Protein AF-A0A847L9N5-F1 (afdb_monomer)

Foldseek 3Di:
DDDDDDDDDDDDDDDDDDDDDDDPDDPPDDPPDPVVVVVVVVVVVVVVLVVLLPDDQLVLLVCLLVVNVSSLVSVCVVCVLVLLVLLCLQAVAPVSSVVLSVVLSVVCSVCSVVPPDSVCVNLVSLLSSLVSSVVVVCVVDVVPPDDPLVPPLPPHDPPRDDPSDPDPVVVVLSSQARSVLSSLLCCCPVVVDDLVSVCSSNVDDSVVSVVSPVVSVVVSVVVVD

Sequence (225 aa):
MTFLRPLPAMALGLGALAGRGQSFWPPPGRLILPARLDRLLVCLSTTLHQTIRELDDPSLIRMAGRGHREYFSPLIERYGRLVRVAIWHFFHDQRVVEDLSQEAFAKAFTQLGSLRNPDRFKPWILQIAVRLCHDHYRQRDPALETEDIERFADTLPDETRSAFFEDSEVLQLWRGLPPQDAQLIWLRVVEDLGYAEIAQITGLQEPAIRQRISRGLRRLREDLT

Mean predicted aligned error: 14.46 Å

Secondary structure (DSSP, 8-state):
--------PPP--------S-------S------HHHHHHHHHHHHHHHHHHHHS-HHHHHHHHTTT-GGGTHHHHHHHHHHHHHHHHHHH--HHHHHHHHHHHHHHHHHHGGG-S-GGGHHHHHHHHHHHHHHHHHHHH-TT--SS-GGGSGGG--TT---TT-S-HHHHHHHHTS-HHHHHHHIIIIIS---HHHHHHHH---HHHHHHHHHHHHHHHHHHT-

pLDDT: mean 72.8, std 21.23, range [31.69, 97.75]

Nearest PDB structures (foldseek):
  5wuq-assembly1_A  TM=7.787E-01  e=8.591E-07  Bacillus subtilis subsp. subtilis str. 168
  5wur-assembly1_A  TM=8.058E-01  e=1.097E-06  Bacillus subtilis subsp. subtilis str. 168
  5wur-assembly2_B  TM=8.053E-01  e=2.773E-06  Bacillus subtilis subsp. subtilis str. 168
  5uxx-assembly1_A  TM=7.434E-01  e=7.606E-04  Bartonella quintana str. Toulouse
  6in7-assembly1_B  TM=4.783E-01  e=6.007E-05  Pseudomonas aeruginosa PAO1

Radius of gyration: 27.51 Å; Cα contacts (8 Å, |Δi|>4): 167; chains: 1; bounding box: 66×54×92 Å

Solvent-accessible surface area (backbone atoms only — not comparable to full-atom values): 13638 Å² total; per-residue (Å²): 135,86,84,88,82,87,88,80,91,78,87,81,88,80,79,92,76,92,73,82,90,78,84,93,65,83,73,102,62,81,88,77,66,57,74,69,54,52,53,49,52,52,47,52,51,51,51,49,53,52,55,58,60,69,52,56,65,51,56,28,46,57,44,25,33,74,68,41,63,81,38,41,54,50,51,48,70,71,44,45,62,59,47,33,53,63,40,35,45,69,64,57,38,64,66,61,25,53,54,50,40,52,52,31,51,53,52,44,60,75,48,37,61,72,58,84,55,49,90,46,45,68,64,49,56,47,24,48,38,49,45,49,50,52,56,54,49,46,71,76,43,77,80,76,74,75,96,68,69,78,68,62,67,82,72,64,73,89,79,56,83,65,90,85,56,91,51,64,67,65,56,54,60,48,63,83,37,48,37,69,37,42,41,50,38,42,45,42,71,73,66,63,46,52,60,70,55,50,20,68,32,71,72,47,56,54,71,59,49,54,51,41,33,55,51,45,57,47,52,53,51,61,78,74,107

Structure (mmCIF, N/CA/C/O backbone):
data_AF-A0A847L9N5-F1
#
_entry.id   AF-A0A847L9N5-F1
#
loop_
_atom_site.group_PDB
_atom_site.id
_atom_site.type_symbol
_atom_site.label_atom_id
_atom_site.label_alt_id
_atom_site.label_comp_id
_atom_site.label_asym_id
_atom_site.label_entity_id
_atom_site.label_seq_id
_atom_site.pdbx_PDB_ins_code
_atom_site.Cartn_x
_atom_site.Cartn_y
_atom_site.Cartn_z
_atom_site.occupancy
_atom_site.B_iso_or_equiv
_atom_site.auth_seq_id
_atom_site.auth_comp_id
_atom_site.auth_asym_id
_atom_site.auth_atom_id
_atom_site.pdbx_PDB_model_num
ATOM 1 N N . MET A 1 1 ? 40.462 3.256 -29.350 1.00 39.72 1 MET A N 1
ATOM 2 C CA . MET A 1 1 ? 40.112 1.963 -28.720 1.00 39.72 1 MET A CA 1
ATOM 3 C C . MET A 1 1 ? 38.993 1.351 -29.542 1.00 39.72 1 MET A C 1
ATOM 5 O O . MET A 1 1 ? 38.051 2.047 -29.888 1.00 39.72 1 MET A O 1
ATOM 9 N N . THR A 1 2 ? 39.229 0.135 -30.014 1.00 36.25 2 THR A N 1
ATOM 10 C CA . THR A 1 2 ? 38.838 -0.362 -31.339 1.00 36.25 2 THR A CA 1
ATOM 11 C C . THR A 1 2 ? 37.354 -0.712 -31.477 1.00 36.25 2 THR A C 1
ATOM 13 O O . THR A 1 2 ? 36.842 -1.581 -30.780 1.00 36.25 2 THR A O 1
ATOM 16 N N . PHE A 1 3 ? 36.703 -0.050 -32.437 1.00 35.00 3 PHE A N 1
ATOM 17 C CA . PHE A 1 3 ? 35.450 -0.448 -33.078 1.00 35.00 3 PHE A CA 1
ATOM 18 C C . PHE A 1 3 ? 35.633 -1.787 -33.806 1.00 35.00 3 PHE A C 1
ATOM 20 O O . PHE A 1 3 ? 36.560 -1.916 -34.604 1.00 35.00 3 PHE A O 1
ATOM 27 N N . LEU A 1 4 ? 34.728 -2.750 -33.599 1.00 33.47 4 LEU A N 1
ATOM 28 C CA . LEU A 1 4 ? 34.666 -3.960 -34.421 1.00 33.47 4 LEU A CA 1
ATOM 29 C C . LEU A 1 4 ? 33.294 -4.103 -35.089 1.00 33.47 4 LEU A C 1
ATOM 31 O O . LEU A 1 4 ? 32.317 -4.555 -34.498 1.00 33.47 4 LEU A O 1
ATOM 35 N N . ARG A 1 5 ? 33.255 -3.719 -36.361 1.00 35.22 5 ARG A N 1
ATOM 36 C CA . ARG A 1 5 ? 32.411 -4.279 -37.424 1.00 35.22 5 ARG A CA 1
ATOM 37 C C . ARG A 1 5 ? 32.991 -3.800 -38.760 1.00 35.22 5 ARG A C 1
ATOM 39 O O . ARG A 1 5 ? 33.611 -2.737 -38.766 1.00 35.22 5 ARG A O 1
ATOM 46 N N . PRO A 1 6 ? 32.671 -4.430 -39.900 1.00 53.22 6 PRO A N 1
ATOM 47 C CA . PRO A 1 6 ? 32.255 -5.812 -40.195 1.00 53.22 6 PRO A CA 1
ATOM 48 C C . PRO A 1 6 ? 33.260 -6.452 -41.190 1.00 53.22 6 PRO A C 1
ATOM 50 O O . PRO A 1 6 ? 34.258 -5.809 -41.481 1.00 53.22 6 PRO A O 1
ATOM 53 N N . LEU A 1 7 ? 33.027 -7.670 -41.716 1.00 33.41 7 LEU A N 1
ATOM 54 C CA . LEU A 1 7 ? 33.403 -8.129 -43.084 1.00 33.41 7 LEU A CA 1
ATOM 55 C C . LEU A 1 7 ? 32.982 -9.614 -43.306 1.00 33.41 7 LEU A C 1
ATOM 57 O O . LEU A 1 7 ? 32.616 -10.268 -42.332 1.00 33.41 7 LEU A O 1
ATOM 61 N N . PRO A 1 8 ? 32.868 -10.123 -44.554 1.00 43.00 8 PRO A N 1
ATOM 62 C CA . PRO A 1 8 ? 31.579 -10.367 -45.201 1.00 43.00 8 PRO A CA 1
ATOM 63 C C . PRO A 1 8 ? 31.351 -11.830 -45.631 1.00 43.00 8 PRO A C 1
ATOM 65 O O . PRO A 1 8 ? 32.209 -12.699 -45.504 1.00 43.00 8 PRO A O 1
ATOM 68 N N . ALA A 1 9 ? 30.165 -12.065 -46.197 1.00 43.59 9 ALA A N 1
ATOM 69 C CA . ALA A 1 9 ? 29.787 -13.269 -46.922 1.00 43.59 9 ALA A CA 1
ATOM 70 C C . ALA A 1 9 ? 30.796 -13.615 -48.034 1.00 43.59 9 ALA A C 1
ATOM 72 O O . ALA A 1 9 ? 30.943 -12.863 -48.998 1.00 43.59 9 ALA A O 1
ATOM 73 N N . MET A 1 10 ? 31.446 -14.777 -47.925 1.00 36.41 10 MET A N 1
ATOM 74 C CA . MET A 1 10 ? 32.087 -15.438 -49.059 1.00 36.41 10 MET A CA 1
ATOM 75 C C . MET A 1 10 ? 31.174 -16.536 -49.585 1.00 36.41 10 MET A C 1
ATOM 77 O O . MET A 1 10 ? 30.878 -17.522 -48.913 1.00 36.41 10 MET A O 1
ATOM 81 N N . ALA A 1 11 ? 30.756 -16.322 -50.825 1.00 38.12 11 ALA A N 1
ATOM 82 C CA . ALA A 1 11 ? 30.231 -17.332 -51.709 1.00 38.12 11 ALA A CA 1
ATOM 83 C C . ALA A 1 11 ? 31.325 -18.362 -52.028 1.00 38.12 11 ALA A C 1
ATOM 85 O O . ALA A 1 11 ? 32.420 -18.004 -52.458 1.00 38.12 11 ALA A O 1
ATOM 86 N N . LEU A 1 12 ? 30.995 -19.642 -51.884 1.00 39.16 12 LEU A N 1
ATOM 87 C CA . LEU A 1 12 ? 31.625 -20.718 -52.637 1.00 39.16 12 LEU A CA 1
ATOM 88 C C . LEU A 1 12 ? 30.524 -21.367 -53.466 1.00 39.16 12 LEU A C 1
ATOM 90 O O . LEU A 1 12 ? 29.641 -22.043 -52.944 1.00 39.16 12 LEU A O 1
ATOM 94 N N . GLY A 1 13 ? 30.560 -21.083 -54.765 1.00 35.03 13 GLY A N 1
ATOM 95 C CA . GLY A 1 13 ? 29.772 -21.783 -55.761 1.00 35.03 13 GLY A CA 1
ATOM 96 C C . GLY A 1 13 ? 30.428 -23.114 -56.112 1.00 35.03 13 GLY A C 1
ATOM 97 O O . GLY A 1 13 ? 31.578 -23.147 -56.531 1.00 35.03 13 GLY A O 1
ATOM 98 N N . LEU A 1 14 ? 29.659 -24.187 -55.989 1.00 38.34 14 LEU A N 1
ATOM 99 C CA . LEU A 1 14 ? 29.745 -25.420 -56.772 1.00 38.34 14 LEU A CA 1
ATOM 100 C C . LEU A 1 14 ? 28.270 -25.760 -57.015 1.00 38.34 14 LEU A C 1
ATOM 102 O O . LEU A 1 14 ? 27.533 -26.031 -56.078 1.00 38.34 14 LEU A O 1
ATOM 106 N N . GLY A 1 15 ? 27.713 -25.511 -58.191 1.00 31.69 15 GLY A N 1
ATOM 107 C CA . GLY A 1 15 ? 28.059 -26.220 -59.412 1.00 31.69 15 GLY A CA 1
ATOM 108 C C . GLY A 1 15 ? 26.843 -27.076 -59.752 1.00 31.69 15 GLY A C 1
ATOM 109 O O . GLY A 1 15 ? 26.520 -28.023 -59.043 1.00 31.69 15 GLY A O 1
ATOM 110 N N . ALA A 1 16 ? 26.119 -26.661 -60.785 1.00 37.34 16 ALA A N 1
ATOM 111 C CA . ALA A 1 16 ? 24.909 -27.300 -61.262 1.00 37.34 16 ALA A CA 1
ATOM 112 C C . ALA A 1 16 ? 25.135 -28.786 -61.582 1.00 37.34 16 ALA A C 1
ATOM 114 O O . ALA A 1 16 ? 25.957 -29.118 -62.431 1.00 37.34 16 ALA A O 1
ATOM 115 N N . LEU A 1 17 ? 24.335 -29.659 -60.969 1.00 36.06 17 LEU A N 1
ATOM 116 C CA . LEU A 1 17 ? 24.031 -30.992 -61.482 1.00 36.06 17 LEU A CA 1
ATOM 117 C C . LEU A 1 17 ? 22.527 -31.220 -61.333 1.00 36.06 17 LEU A C 1
ATOM 119 O O . LEU A 1 17 ? 22.018 -31.610 -60.285 1.00 36.06 17 LEU A O 1
ATOM 123 N N . ALA A 1 18 ? 21.810 -30.934 -62.418 1.00 40.97 18 ALA A N 1
ATOM 124 C CA . ALA A 1 18 ? 20.462 -31.423 -62.626 1.00 40.97 18 ALA A CA 1
ATOM 125 C C . ALA A 1 18 ? 20.515 -32.954 -62.745 1.00 40.97 18 ALA A C 1
ATOM 127 O O . ALA A 1 18 ? 21.139 -33.497 -63.654 1.00 40.97 18 ALA A O 1
ATOM 128 N N . GLY A 1 19 ? 19.852 -33.648 -61.824 1.00 36.28 19 GLY A N 1
ATOM 129 C CA . GLY A 1 19 ? 19.768 -35.102 -61.822 1.00 36.28 19 GLY A CA 1
ATOM 130 C C . GLY A 1 19 ? 18.708 -35.580 -60.843 1.00 36.28 19 GLY A C 1
ATOM 131 O O . GLY A 1 19 ? 18.995 -35.757 -59.672 1.00 36.28 19 GLY A O 1
ATOM 132 N N . ARG A 1 20 ? 17.480 -35.735 -61.352 1.00 41.78 20 ARG A N 1
ATOM 133 C CA . ARG A 1 20 ? 16.378 -36.576 -60.848 1.00 41.78 20 ARG A CA 1
ATOM 134 C C . ARG A 1 20 ? 16.318 -36.840 -59.332 1.00 41.78 20 ARG A C 1
ATOM 136 O O . ARG A 1 20 ? 17.009 -37.705 -58.819 1.00 41.78 20 ARG A O 1
ATOM 143 N N . GLY A 1 21 ? 15.319 -36.221 -58.698 1.00 47.62 21 GLY A N 1
ATOM 144 C CA . GLY A 1 21 ? 14.569 -36.803 -57.583 1.00 47.62 21 GLY A CA 1
ATOM 145 C C . GLY A 1 21 ? 15.357 -37.053 -56.302 1.00 47.62 21 GLY A C 1
ATOM 146 O O . GLY A 1 21 ? 15.860 -38.152 -56.099 1.00 47.62 21 GLY A O 1
ATOM 147 N N . GLN A 1 22 ? 15.357 -36.066 -55.404 1.00 39.06 22 GLN A N 1
ATOM 148 C CA . GLN A 1 22 ? 15.116 -36.262 -53.971 1.00 39.06 22 GLN A CA 1
ATOM 149 C C . GLN A 1 22 ? 15.081 -34.909 -53.252 1.00 39.06 22 GLN A C 1
ATOM 151 O O . GLN A 1 22 ? 15.964 -34.067 -53.384 1.00 39.06 22 GLN A O 1
ATOM 156 N N . SER A 1 23 ? 13.997 -34.709 -52.520 1.00 38.53 23 SER A N 1
ATOM 157 C CA . SER A 1 23 ? 13.654 -33.539 -51.727 1.00 38.53 23 SER A CA 1
ATOM 158 C C . SER A 1 23 ? 14.653 -33.356 -50.578 1.00 38.53 23 SER A C 1
ATOM 160 O O . SER A 1 23 ? 14.629 -34.122 -49.620 1.00 38.53 23 SER A O 1
ATOM 162 N N . PHE A 1 24 ? 15.516 -32.338 -50.629 1.00 43.31 24 PHE A N 1
ATOM 163 C CA . PHE A 1 24 ? 16.379 -31.959 -49.498 1.00 43.31 24 PHE A CA 1
ATOM 164 C C . PHE A 1 24 ? 15.681 -30.931 -48.589 1.00 43.31 24 PHE A C 1
ATOM 166 O O . PHE A 1 24 ? 16.202 -29.855 -48.313 1.00 43.31 24 PHE A O 1
ATOM 173 N N . TRP A 1 25 ? 14.459 -31.232 -48.150 1.00 42.22 25 TRP A N 1
ATOM 174 C CA . TRP A 1 25 ? 13.805 -30.484 -47.075 1.00 42.22 25 TRP A CA 1
ATOM 175 C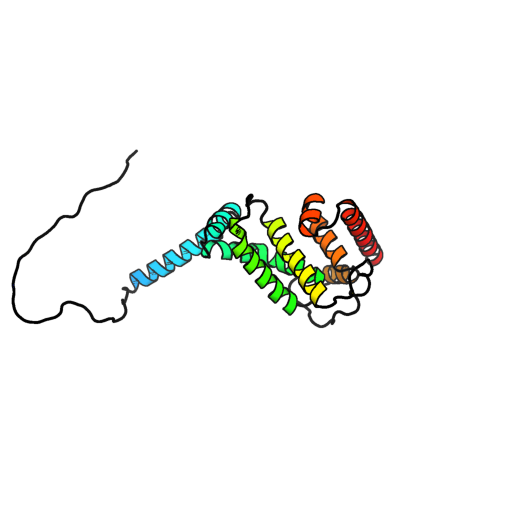 C . TRP A 1 25 ? 13.485 -31.468 -45.950 1.00 42.22 25 TRP A C 1
ATOM 177 O O . TRP A 1 25 ? 12.767 -32.439 -46.207 1.00 42.22 25 TRP A O 1
ATOM 187 N N . PRO A 1 26 ? 14.023 -31.294 -44.730 1.00 46.81 26 PRO A N 1
ATOM 188 C CA . PRO A 1 26 ? 13.698 -32.198 -43.641 1.00 46.81 26 PRO A CA 1
ATOM 189 C C . PRO A 1 26 ? 12.216 -32.013 -43.257 1.00 46.81 26 PRO A C 1
ATOM 191 O O . PRO A 1 26 ? 11.712 -30.886 -43.272 1.00 46.81 26 PRO A O 1
ATOM 194 N N . PRO A 1 27 ? 11.483 -33.092 -42.929 1.00 44.12 27 PRO A N 1
ATOM 195 C CA . PRO A 1 27 ? 10.103 -32.993 -42.457 1.00 44.12 27 PRO A CA 1
ATOM 196 C C . PRO A 1 27 ? 10.027 -32.229 -41.118 1.00 44.12 27 PRO A C 1
ATOM 198 O O . PRO A 1 27 ? 11.046 -32.097 -40.435 1.00 44.12 27 PRO A O 1
ATOM 201 N N . PRO A 1 28 ? 8.840 -31.735 -40.707 1.00 42.88 28 PRO A N 1
ATOM 202 C CA . PRO A 1 28 ? 8.648 -31.011 -39.449 1.00 42.88 28 PRO A CA 1
ATOM 203 C C . PRO A 1 28 ? 8.782 -31.976 -38.261 1.00 42.88 28 PRO A C 1
ATOM 205 O O . PRO A 1 28 ? 7.807 -32.470 -37.704 1.00 42.88 28 PRO A O 1
ATOM 208 N N . GLY A 1 29 ? 10.021 -32.288 -37.900 1.00 42.66 29 GLY A N 1
ATOM 209 C CA . GLY A 1 29 ? 10.400 -33.112 -36.764 1.00 42.66 29 GLY A CA 1
ATOM 210 C C . GLY A 1 29 ? 11.348 -32.315 -35.884 1.00 42.66 29 GLY A C 1
ATOM 211 O O . GLY A 1 29 ? 12.368 -31.839 -36.369 1.00 42.66 29 GLY A O 1
ATOM 212 N N . ARG A 1 30 ? 10.951 -32.141 -34.615 1.00 46.75 30 ARG A N 1
ATOM 213 C CA . ARG A 1 30 ? 11.699 -31.575 -33.477 1.00 46.75 30 ARG A CA 1
ATOM 214 C C . ARG A 1 30 ? 13.158 -31.227 -33.789 1.00 46.75 30 ARG A C 1
ATOM 216 O O . ARG A 1 30 ? 13.976 -32.120 -33.986 1.00 46.75 30 ARG A O 1
ATOM 223 N N . LEU A 1 31 ? 13.491 -29.940 -33.705 1.00 42.41 31 LEU A N 1
ATOM 224 C CA . LEU A 1 31 ? 14.868 -29.496 -33.496 1.00 42.41 31 LEU A CA 1
ATOM 225 C C . LEU A 1 31 ? 15.388 -30.163 -32.211 1.00 42.41 31 LEU A C 1
ATOM 227 O O . LEU A 1 31 ? 15.118 -29.689 -31.111 1.00 42.41 31 LEU A O 1
ATOM 231 N N . ILE A 1 32 ? 16.078 -31.298 -32.338 1.00 51.91 32 ILE A N 1
ATOM 232 C CA . ILE A 1 32 ? 16.838 -31.899 -31.242 1.00 51.91 32 ILE A CA 1
ATOM 233 C C . ILE A 1 32 ? 18.106 -31.060 -31.135 1.00 51.91 32 ILE A C 1
ATOM 235 O O . ILE A 1 32 ? 19.073 -31.264 -31.870 1.00 51.91 32 ILE A O 1
ATOM 239 N N . LEU A 1 33 ? 18.068 -30.052 -30.268 1.00 47.00 33 LEU A N 1
ATOM 240 C CA . LEU A 1 33 ? 19.262 -29.307 -29.902 1.00 47.00 33 LEU A CA 1
ATOM 241 C C . LEU A 1 33 ? 20.246 -30.298 -29.253 1.00 47.00 33 LEU A C 1
ATOM 243 O O . LEU A 1 33 ? 19.838 -31.140 -28.451 1.00 47.00 33 LEU A O 1
ATOM 247 N N . PRO A 1 34 ? 21.544 -30.271 -29.598 1.00 56.28 34 PRO A N 1
ATOM 248 C CA . PRO A 1 34 ? 22.511 -31.126 -28.924 1.00 56.28 34 PRO A CA 1
ATOM 249 C C . PRO A 1 34 ? 22.506 -30.770 -27.431 1.00 56.28 34 PRO A C 1
ATOM 251 O O . PRO A 1 34 ? 22.502 -29.591 -27.092 1.00 56.28 34 PRO A O 1
ATOM 254 N N . ALA A 1 35 ? 22.557 -31.757 -26.530 1.00 55.22 35 ALA A N 1
ATOM 255 C CA . ALA A 1 35 ? 22.405 -31.571 -25.074 1.00 55.22 35 ALA A CA 1
ATOM 256 C C . ALA A 1 35 ? 23.307 -30.476 -24.448 1.00 55.22 35 ALA A C 1
ATOM 258 O O . ALA A 1 35 ? 23.036 -29.958 -23.363 1.00 55.22 35 ALA A O 1
ATOM 259 N N . ARG A 1 36 ? 24.397 -30.108 -25.133 1.00 50.19 36 ARG A N 1
ATOM 260 C CA . ARG A 1 36 ? 25.296 -29.002 -24.777 1.00 50.19 36 ARG A CA 1
ATOM 261 C C . ARG A 1 36 ? 24.665 -27.619 -25.002 1.00 50.19 36 ARG A C 1
ATOM 263 O O . ARG A 1 36 ? 24.907 -26.729 -24.198 1.00 50.19 36 ARG A O 1
ATOM 270 N N . LEU A 1 37 ? 23.855 -27.447 -26.048 1.00 52.25 37 LEU A N 1
ATOM 271 C CA . LEU A 1 37 ? 23.076 -26.234 -26.318 1.00 52.25 37 LEU A CA 1
ATOM 272 C C . LEU A 1 37 ? 21.876 -26.113 -25.369 1.00 52.25 37 LEU A C 1
ATOM 274 O O . LEU A 1 37 ? 21.639 -25.015 -24.887 1.00 52.25 37 LEU A O 1
ATOM 278 N N . ASP A 1 38 ? 21.213 -27.212 -24.994 1.00 58.41 38 ASP A N 1
ATOM 279 C CA . ASP A 1 38 ? 20.137 -27.181 -23.984 1.00 58.41 38 ASP A CA 1
ATOM 280 C C . ASP A 1 38 ? 20.644 -26.707 -22.618 1.00 58.41 38 ASP A C 1
ATOM 282 O O . ASP A 1 38 ? 20.055 -25.825 -21.998 1.00 58.41 38 ASP A O 1
ATOM 286 N N . ARG A 1 39 ? 21.793 -27.224 -22.163 1.00 59.62 39 ARG A N 1
ATOM 287 C CA . ARG A 1 39 ? 22.412 -26.762 -20.910 1.00 59.62 39 ARG A CA 1
ATOM 288 C C . ARG A 1 39 ? 22.859 -25.305 -20.980 1.00 59.62 39 ARG A C 1
ATOM 290 O O . ARG A 1 39 ? 22.730 -24.598 -19.988 1.00 59.62 39 ARG A O 1
ATOM 297 N N . LEU A 1 40 ? 23.369 -24.849 -22.126 1.00 59.59 40 LEU A N 1
ATOM 298 C CA . LEU A 1 40 ? 23.752 -23.449 -22.318 1.00 59.59 40 LEU A CA 1
ATOM 299 C C . LEU A 1 40 ? 22.531 -22.527 -22.378 1.00 59.59 40 LEU A C 1
ATOM 301 O O . LEU A 1 40 ? 22.581 -21.458 -21.790 1.00 59.59 40 LEU A O 1
ATOM 305 N N . LEU A 1 41 ? 21.430 -22.939 -23.009 1.00 59.84 41 LEU A N 1
ATOM 306 C CA . LEU A 1 41 ? 20.177 -22.179 -23.053 1.00 59.84 41 LEU A CA 1
ATOM 307 C C . LEU A 1 41 ? 19.513 -22.089 -21.677 1.00 59.84 41 LEU A C 1
ATOM 309 O O . LEU A 1 41 ? 19.083 -21.009 -21.286 1.00 59.84 41 LEU A O 1
ATOM 313 N N . VAL A 1 42 ? 19.487 -23.187 -20.915 1.00 61.94 42 VAL A N 1
ATOM 314 C CA . VAL A 1 42 ? 19.007 -23.178 -19.525 1.00 61.94 42 VAL A CA 1
ATOM 315 C C . VAL A 1 42 ? 19.908 -22.302 -18.659 1.00 61.94 42 VAL A C 1
ATOM 317 O O . VAL A 1 42 ? 19.402 -21.468 -17.920 1.00 61.94 42 VAL A O 1
ATOM 320 N N . CYS A 1 43 ? 21.232 -22.425 -18.781 1.00 57.31 43 CYS A N 1
ATOM 321 C CA . CYS A 1 43 ? 22.175 -21.597 -18.031 1.00 57.31 43 CYS A CA 1
ATOM 322 C C . CYS A 1 43 ? 22.011 -20.108 -18.375 1.00 57.31 43 CYS A C 1
ATOM 324 O O . CYS A 1 43 ? 21.830 -19.303 -17.474 1.00 57.31 43 CYS A O 1
ATOM 326 N N . LEU A 1 44 ? 21.960 -19.746 -19.662 1.00 60.94 44 LEU A N 1
ATOM 327 C CA . LEU A 1 44 ? 21.745 -18.369 -20.119 1.00 60.94 44 LEU A CA 1
ATOM 328 C C . LEU A 1 44 ? 20.385 -17.821 -19.670 1.00 60.94 44 LEU A C 1
ATOM 330 O O . LEU A 1 44 ? 20.318 -16.682 -19.223 1.00 60.94 44 LEU A O 1
ATOM 334 N N . SER A 1 45 ? 19.318 -18.623 -19.727 1.00 69.69 45 SER A N 1
ATOM 335 C CA . SER A 1 45 ? 17.996 -18.248 -19.213 1.00 69.69 45 SER A CA 1
ATOM 336 C C . SER A 1 45 ? 18.025 -18.005 -17.703 1.00 69.69 45 SER A C 1
ATOM 338 O O . SER A 1 45 ? 17.512 -16.991 -17.238 1.00 69.69 45 SER A O 1
ATOM 340 N N . THR A 1 46 ? 18.646 -18.899 -16.932 1.00 68.19 46 THR A N 1
ATOM 341 C CA . THR A 1 46 ? 18.753 -18.776 -15.472 1.00 68.19 46 THR A CA 1
ATOM 342 C C . THR A 1 46 ? 19.625 -17.588 -15.076 1.00 68.19 46 THR A C 1
ATOM 344 O O . THR A 1 46 ? 19.240 -16.816 -14.202 1.00 68.19 46 THR A O 1
ATOM 347 N N . THR A 1 47 ? 20.758 -17.384 -15.751 1.00 70.44 47 THR A N 1
ATOM 348 C CA . THR A 1 47 ? 21.630 -16.225 -15.536 1.00 70.44 47 THR A CA 1
ATOM 349 C C . THR A 1 47 ? 20.907 -14.926 -15.876 1.00 70.44 47 THR A C 1
ATOM 351 O O . THR A 1 47 ? 20.955 -13.998 -15.080 1.00 70.44 47 THR A O 1
ATOM 354 N N . LEU A 1 48 ? 20.169 -14.861 -16.990 1.00 72.50 48 LEU A N 1
ATOM 355 C CA . LEU A 1 48 ? 19.385 -13.675 -17.344 1.00 72.50 48 LEU A CA 1
ATOM 356 C C . LEU A 1 48 ? 18.279 -13.380 -16.322 1.00 72.50 48 LEU A C 1
ATOM 358 O O . LEU A 1 48 ? 18.135 -12.230 -15.921 1.00 72.50 48 LEU A O 1
ATOM 362 N N . HIS A 1 49 ? 17.537 -14.388 -15.853 1.00 76.75 49 HIS A N 1
ATOM 363 C CA . HIS A 1 49 ? 16.529 -14.196 -14.801 1.00 76.75 49 HIS A CA 1
ATOM 364 C C . HIS A 1 49 ? 17.151 -13.696 -13.495 1.00 76.75 49 HIS A C 1
ATOM 366 O O . HIS A 1 49 ? 16.597 -12.804 -12.854 1.00 76.75 49 HIS A O 1
ATOM 372 N N . GLN A 1 50 ? 18.309 -14.241 -13.117 1.00 77.75 50 GLN A N 1
ATOM 373 C CA . GLN A 1 50 ? 19.042 -13.806 -11.933 1.00 77.75 50 GLN A CA 1
ATOM 374 C C . GLN A 1 50 ? 19.506 -12.350 -12.071 1.00 77.75 50 GLN A C 1
ATOM 376 O O . GLN A 1 50 ? 19.251 -11.539 -11.187 1.00 77.75 50 GLN A O 1
ATOM 381 N N . THR A 1 51 ? 20.092 -11.982 -13.213 1.00 81.12 51 THR A N 1
ATOM 382 C CA . THR A 1 51 ? 20.515 -10.602 -13.478 1.00 81.12 51 THR A CA 1
ATOM 383 C C . THR A 1 51 ? 19.334 -9.632 -13.491 1.00 81.12 51 THR A C 1
ATOM 385 O O . THR A 1 51 ? 19.439 -8.546 -12.933 1.00 81.12 51 THR A O 1
ATOM 388 N N . ILE A 1 52 ? 18.192 -10.011 -14.076 1.00 84.38 52 ILE A N 1
ATOM 389 C CA . ILE A 1 52 ? 16.976 -9.184 -14.053 1.00 84.38 52 ILE A CA 1
ATOM 390 C C . ILE A 1 52 ? 16.507 -8.969 -12.610 1.00 84.38 52 ILE A C 1
ATOM 392 O O . ILE A 1 52 ? 16.196 -7.841 -12.236 1.00 84.38 52 ILE A O 1
ATOM 396 N N . ARG A 1 53 ? 16.509 -10.014 -11.774 1.00 85.94 53 ARG A N 1
ATOM 397 C CA . ARG A 1 53 ? 16.129 -9.920 -10.355 1.00 85.94 53 ARG A CA 1
ATOM 398 C C . ARG A 1 53 ? 17.024 -9.007 -9.523 1.00 85.94 53 ARG A C 1
ATOM 400 O O . ARG A 1 53 ? 16.568 -8.528 -8.489 1.00 85.94 53 ARG A O 1
ATOM 407 N N . GLU A 1 54 ? 18.258 -8.763 -9.946 1.00 88.75 54 GLU A N 1
ATOM 408 C CA . GLU A 1 54 ? 19.227 -7.914 -9.240 1.00 88.75 54 GLU A CA 1
ATOM 409 C C . GLU A 1 54 ? 19.145 -6.433 -9.644 1.00 88.75 54 GLU A C 1
ATOM 411 O O . GLU A 1 54 ? 19.757 -5.587 -8.997 1.00 88.75 54 GLU A O 1
ATOM 416 N N . LEU A 1 55 ? 18.359 -6.090 -10.672 1.00 90.50 55 LEU A N 1
ATOM 417 C CA . LEU A 1 55 ? 18.208 -4.704 -11.116 1.00 90.50 55 LEU A CA 1
ATOM 418 C C . LEU A 1 55 ? 17.518 -3.827 -10.065 1.00 90.50 55 LEU A C 1
ATOM 420 O O . LEU A 1 55 ? 16.678 -4.280 -9.283 1.00 90.50 55 LEU A O 1
ATOM 424 N N . ASP A 1 56 ? 17.839 -2.537 -10.087 1.00 94.12 56 ASP A N 1
ATOM 425 C CA . ASP A 1 56 ? 17.143 -1.519 -9.311 1.00 94.12 56 ASP A CA 1
ATOM 426 C C . ASP A 1 56 ? 15.693 -1.354 -9.794 1.00 94.12 56 ASP A C 1
ATOM 428 O O . ASP A 1 56 ? 15.381 -1.542 -10.976 1.00 94.12 56 ASP A O 1
ATOM 432 N N . ASP A 1 57 ? 14.797 -0.979 -8.877 1.00 94.38 57 ASP A N 1
ATOM 433 C CA . ASP A 1 57 ? 13.375 -0.793 -9.191 1.00 94.38 57 ASP A CA 1
ATOM 434 C C . ASP A 1 57 ? 13.152 0.169 -10.367 1.00 94.38 57 ASP A C 1
ATOM 436 O O . ASP A 1 57 ? 12.401 -0.192 -11.279 1.00 94.38 57 ASP A O 1
ATOM 440 N N . PRO A 1 58 ? 13.827 1.335 -10.452 1.00 95.56 58 PRO A N 1
ATOM 441 C CA .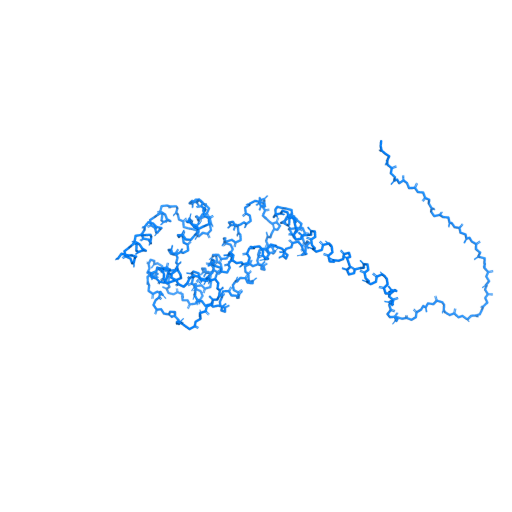 PRO A 1 58 ? 13.663 2.225 -11.594 1.00 95.56 58 PRO A CA 1
ATOM 442 C C . PRO A 1 58 ? 13.947 1.562 -12.943 1.00 95.56 58 PRO A C 1
ATOM 444 O O . PRO A 1 58 ? 13.242 1.830 -13.920 1.00 95.56 58 PRO A O 1
ATOM 447 N N . SER A 1 59 ? 14.954 0.691 -13.025 1.00 94.19 59 SER A N 1
ATOM 448 C CA . SER A 1 59 ? 15.267 -0.037 -14.258 1.00 94.19 59 SER A CA 1
ATOM 449 C C . SER A 1 59 ? 14.221 -1.094 -14.581 1.00 94.19 59 SER A C 1
ATOM 451 O O . SER A 1 59 ? 13.770 -1.156 -15.727 1.00 94.19 59 SER A O 1
ATOM 453 N N . LEU A 1 60 ? 13.783 -1.864 -13.582 1.00 95.19 60 LEU A N 1
ATOM 454 C CA . LEU A 1 60 ? 12.699 -2.837 -13.735 1.00 95.19 60 LEU A CA 1
ATOM 455 C C . LEU A 1 60 ? 11.422 -2.171 -14.259 1.00 95.19 60 LEU A C 1
ATOM 457 O O . LEU A 1 60 ? 10.852 -2.614 -15.253 1.00 95.19 60 LEU A O 1
ATOM 461 N N . ILE A 1 61 ? 11.025 -1.053 -13.650 1.00 95.69 61 ILE A N 1
ATOM 462 C CA . ILE A 1 61 ? 9.828 -0.286 -14.011 1.00 95.69 61 ILE A CA 1
ATOM 463 C C . ILE A 1 61 ? 9.923 0.252 -15.438 1.00 95.69 61 ILE A C 1
ATOM 465 O O . ILE A 1 61 ? 8.977 0.111 -16.210 1.00 95.69 61 ILE A O 1
ATOM 469 N N . ARG A 1 62 ? 11.064 0.845 -15.818 1.00 94.06 62 ARG A N 1
ATOM 470 C CA . ARG A 1 62 ? 11.269 1.372 -17.178 1.00 94.06 62 ARG A CA 1
ATOM 471 C C . ARG A 1 62 ? 11.152 0.278 -18.234 1.00 94.06 62 ARG A C 1
ATOM 473 O O . ARG A 1 62 ? 10.569 0.516 -19.290 1.00 94.06 62 ARG A O 1
ATOM 480 N N . MET A 1 63 ? 11.715 -0.899 -17.970 1.00 94.00 63 MET A N 1
ATOM 481 C CA . MET A 1 63 ? 11.671 -2.021 -18.908 1.00 94.00 63 MET A CA 1
ATOM 482 C C . MET A 1 63 ? 10.278 -2.651 -18.963 1.00 94.00 63 MET A C 1
ATOM 484 O O . MET A 1 63 ? 9.723 -2.817 -20.050 1.00 94.00 63 MET A O 1
ATOM 488 N N . ALA A 1 64 ? 9.658 -2.904 -17.811 1.00 93.88 64 ALA A N 1
ATOM 489 C CA . ALA A 1 64 ? 8.304 -3.438 -17.740 1.00 93.88 64 ALA A CA 1
ATOM 490 C C . ALA A 1 64 ? 7.270 -2.483 -18.366 1.00 93.88 64 ALA A C 1
ATOM 492 O O . ALA A 1 64 ? 6.397 -2.926 -19.109 1.00 93.88 64 ALA A O 1
ATOM 493 N N . GLY A 1 65 ? 7.420 -1.167 -18.178 1.00 92.25 65 GLY A N 1
ATOM 494 C CA . GLY A 1 65 ? 6.563 -0.142 -18.785 1.00 92.25 65 GLY A CA 1
ATOM 495 C C . GLY A 1 65 ? 6.651 -0.063 -20.316 1.00 92.25 65 GLY A C 1
ATOM 496 O O . GLY A 1 65 ? 5.739 0.457 -20.952 1.00 92.25 65 GLY A O 1
ATOM 497 N N . ARG A 1 66 ? 7.708 -0.620 -20.924 1.00 91.69 66 ARG A N 1
ATOM 498 C CA . ARG A 1 66 ? 7.843 -0.788 -22.386 1.00 91.69 66 ARG A CA 1
ATOM 499 C C . ARG A 1 66 ? 7.223 -2.091 -22.907 1.00 91.69 66 ARG A C 1
ATOM 501 O O . ARG A 1 66 ? 7.284 -2.348 -24.104 1.00 91.69 66 ARG A O 1
ATOM 508 N N . GLY A 1 67 ? 6.635 -2.906 -22.030 1.00 87.31 67 GLY A N 1
ATOM 509 C CA . GLY A 1 67 ? 5.987 -4.173 -22.374 1.00 87.31 67 GLY A CA 1
ATOM 510 C C . GLY A 1 67 ? 6.839 -5.423 -22.131 1.00 87.31 67 GLY A C 1
ATOM 511 O O . GLY A 1 67 ? 6.368 -6.526 -22.415 1.00 87.31 67 GLY A O 1
ATOM 512 N N . HIS A 1 68 ? 8.052 -5.288 -21.581 1.00 90.75 68 HIS A N 1
ATOM 513 C CA . HIS A 1 68 ? 8.912 -6.426 -21.240 1.00 90.75 68 HIS A CA 1
ATOM 514 C C . HIS A 1 68 ? 8.452 -7.084 -19.928 1.00 90.75 68 HIS A C 1
ATOM 516 O O . HIS A 1 68 ? 8.853 -6.689 -18.830 1.00 90.75 68 HIS A O 1
ATOM 522 N N . ARG A 1 69 ? 7.559 -8.073 -20.043 1.00 88.88 69 ARG A N 1
ATOM 523 C CA . ARG A 1 69 ? 6.873 -8.751 -18.923 1.00 88.88 69 ARG A CA 1
ATOM 524 C C . ARG A 1 69 ? 7.831 -9.364 -17.904 1.00 88.88 69 ARG A C 1
ATOM 526 O O . ARG A 1 69 ? 7.540 -9.358 -16.711 1.00 88.88 69 ARG A O 1
ATOM 533 N N . GLU A 1 70 ? 8.970 -9.860 -18.361 1.00 89.38 70 GLU A N 1
ATOM 534 C CA . GLU A 1 70 ? 10.003 -10.496 -17.547 1.00 89.38 70 GLU A CA 1
ATOM 535 C C . GLU A 1 70 ? 10.587 -9.557 -16.475 1.00 89.38 70 GLU A C 1
ATOM 537 O O . GLU A 1 70 ? 10.981 -10.016 -15.406 1.00 89.38 70 GLU A O 1
ATOM 542 N N . TYR A 1 71 ? 10.544 -8.238 -16.697 1.00 92.88 71 TYR A N 1
ATOM 543 C CA . TYR A 1 71 ? 11.001 -7.235 -15.729 1.00 92.88 71 TYR A CA 1
ATOM 544 C C . TYR A 1 71 ? 9.941 -6.880 -14.677 1.00 92.88 71 TYR A C 1
ATOM 546 O O . TYR A 1 71 ? 10.246 -6.183 -13.713 1.00 92.88 71 TYR A O 1
ATOM 554 N N . PHE A 1 72 ? 8.699 -7.351 -14.828 1.00 94.88 72 PHE A N 1
ATOM 555 C CA . PHE A 1 72 ? 7.643 -7.103 -13.847 1.00 94.88 72 PHE A CA 1
ATOM 556 C C . PHE A 1 72 ? 7.645 -8.128 -12.706 1.00 94.88 72 PHE A C 1
ATOM 558 O O . PHE A 1 72 ? 7.295 -7.789 -11.579 1.00 94.88 72 PHE A O 1
ATOM 565 N N . SER A 1 73 ? 8.090 -9.364 -12.960 1.00 93.81 73 SER A N 1
ATOM 566 C CA . SER A 1 73 ? 8.112 -10.430 -11.944 1.00 93.81 73 SER A CA 1
ATOM 567 C C . SER A 1 73 ? 8.886 -10.047 -10.673 1.00 93.81 73 SER A C 1
ATOM 569 O O . SER A 1 73 ? 8.339 -10.230 -9.585 1.00 93.81 73 SER A O 1
ATOM 571 N N . PRO A 1 74 ? 10.095 -9.450 -10.748 1.00 94.25 74 PRO A N 1
ATOM 572 C CA . PRO A 1 74 ? 10.807 -9.040 -9.538 1.00 94.25 74 PRO A CA 1
ATOM 573 C C . PRO A 1 74 ? 10.076 -7.939 -8.754 1.00 94.25 74 PRO A C 1
ATOM 575 O O . PRO A 1 74 ? 10.196 -7.878 -7.534 1.00 94.25 74 PRO A O 1
ATOM 578 N N . LEU A 1 75 ? 9.281 -7.090 -9.419 1.00 95.44 75 LEU A N 1
ATOM 579 C CA . LEU A 1 75 ? 8.453 -6.090 -8.735 1.00 95.44 75 LEU A CA 1
ATOM 580 C C . LEU A 1 75 ? 7.325 -6.762 -7.941 1.00 95.44 75 LEU A C 1
ATOM 582 O O . LEU A 1 75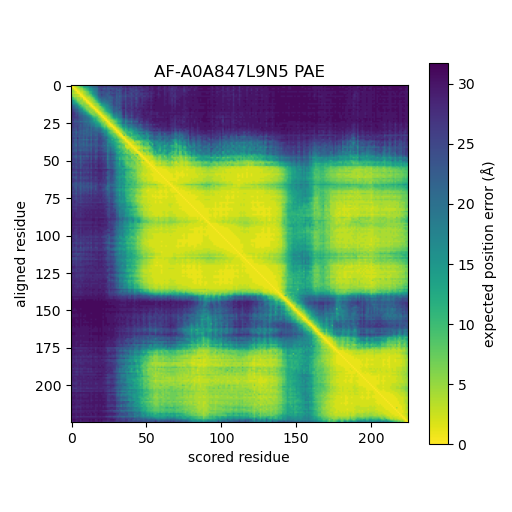 ? 7.057 -6.363 -6.812 1.00 95.44 75 LEU A O 1
ATOM 586 N N . ILE A 1 76 ? 6.700 -7.815 -8.478 1.00 94.56 76 ILE A N 1
ATOM 587 C CA . ILE A 1 76 ? 5.703 -8.601 -7.730 1.00 94.56 76 ILE A CA 1
ATOM 588 C C . ILE A 1 76 ? 6.353 -9.246 -6.500 1.00 94.56 76 ILE A C 1
ATOM 590 O O . ILE A 1 76 ? 5.806 -9.163 -5.404 1.00 94.56 76 ILE A O 1
ATOM 594 N N . GLU A 1 77 ? 7.536 -9.845 -6.657 1.00 91.56 77 GLU A N 1
ATOM 595 C CA . GLU A 1 77 ? 8.271 -10.477 -5.553 1.00 91.56 77 GLU A CA 1
ATOM 596 C C . GLU A 1 77 ? 8.603 -9.462 -4.440 1.00 91.56 77 GLU A C 1
ATOM 598 O O . GLU A 1 77 ? 8.353 -9.728 -3.263 1.00 91.56 77 GLU A O 1
ATOM 603 N N . ARG A 1 78 ? 9.098 -8.271 -4.807 1.00 94.06 78 ARG A N 1
ATOM 604 C CA . ARG A 1 78 ? 9.500 -7.216 -3.859 1.00 94.06 78 ARG A CA 1
ATOM 605 C C . ARG A 1 78 ? 8.313 -6.543 -3.167 1.00 94.06 78 ARG A C 1
ATOM 607 O O . ARG A 1 78 ? 8.350 -6.309 -1.962 1.00 94.06 78 ARG A O 1
ATOM 614 N N . TYR A 1 79 ? 7.252 -6.243 -3.912 1.00 94.50 79 TYR A N 1
ATOM 615 C CA . TYR A 1 79 ? 6.119 -5.448 -3.423 1.00 94.50 79 TYR A CA 1
ATOM 616 C C . TYR A 1 79 ? 4.905 -6.294 -3.017 1.00 94.50 79 TYR A C 1
ATOM 618 O O . TYR A 1 79 ? 3.945 -5.773 -2.451 1.00 94.50 79 TYR A O 1
ATOM 626 N N . GLY A 1 80 ? 4.929 -7.607 -3.252 1.00 92.00 80 GLY A N 1
ATOM 627 C CA . GLY A 1 80 ? 3.794 -8.494 -3.000 1.00 92.00 80 GLY A CA 1
ATOM 628 C C . GLY A 1 80 ? 3.385 -8.556 -1.534 1.00 92.00 80 GLY A C 1
ATOM 629 O O . GLY A 1 80 ? 2.196 -8.582 -1.222 1.00 92.00 80 GLY A O 1
ATOM 630 N N . ARG A 1 81 ? 4.344 -8.545 -0.599 1.00 88.00 81 ARG A N 1
ATOM 631 C CA . ARG A 1 81 ? 4.021 -8.466 0.836 1.00 88.00 81 ARG A CA 1
ATOM 632 C C . ARG A 1 81 ? 3.379 -7.124 1.187 1.00 88.00 81 ARG A C 1
ATOM 634 O O . ARG A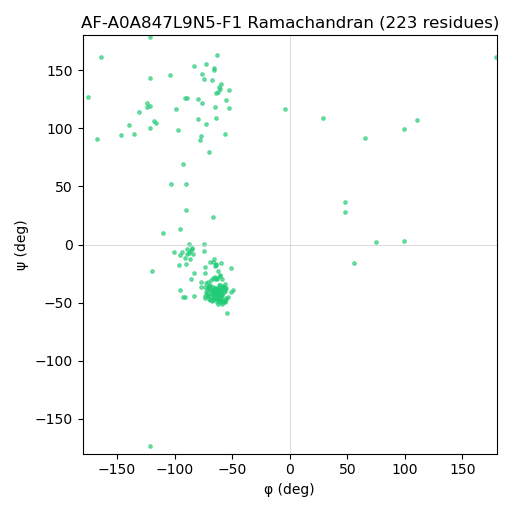 1 81 ? 2.353 -7.122 1.854 1.00 88.00 81 ARG A O 1
ATOM 641 N N . LEU A 1 82 ? 3.942 -6.020 0.696 1.00 87.94 82 LEU A N 1
ATOM 642 C CA . LEU A 1 82 ? 3.440 -4.665 0.935 1.00 87.94 82 LEU A CA 1
ATOM 643 C C . LEU A 1 82 ? 1.970 -4.523 0.505 1.00 87.94 82 LEU A C 1
ATOM 645 O O . LEU A 1 82 ? 1.138 -4.064 1.281 1.00 87.94 82 LEU A O 1
ATOM 649 N N . VAL A 1 83 ? 1.646 -4.960 -0.715 1.00 92.62 83 VAL A N 1
ATOM 650 C CA . VAL A 1 83 ? 0.283 -4.886 -1.264 1.00 92.62 83 VAL A CA 1
ATOM 651 C C . VAL A 1 83 ? -0.687 -5.756 -0.467 1.00 92.62 83 VAL A C 1
ATOM 653 O O . VAL A 1 83 ? -1.755 -5.286 -0.081 1.00 92.62 83 VAL A O 1
ATOM 656 N N . ARG A 1 84 ? -0.310 -7.004 -0.162 1.00 89.50 84 ARG A N 1
ATOM 657 C CA . ARG A 1 84 ? -1.164 -7.921 0.611 1.00 89.50 84 ARG A CA 1
ATOM 658 C C . ARG A 1 84 ? -1.426 -7.391 2.021 1.00 89.50 84 ARG A C 1
ATOM 660 O O . ARG A 1 84 ? -2.560 -7.438 2.481 1.00 89.50 84 ARG A O 1
ATOM 667 N N . VAL A 1 85 ? -0.415 -6.810 2.668 1.00 84.06 85 VAL A N 1
ATOM 668 C CA . VAL A 1 85 ? -0.559 -6.130 3.962 1.00 84.06 85 VAL A CA 1
ATOM 669 C C . VAL A 1 85 ? -1.510 -4.936 3.856 1.00 84.06 85 VAL A C 1
ATOM 671 O O . VAL A 1 85 ? -2.416 -4.812 4.675 1.00 84.06 85 VAL A O 1
ATOM 674 N N . ALA A 1 86 ? -1.375 -4.086 2.836 1.00 84.50 86 ALA A N 1
ATOM 675 C CA . ALA A 1 86 ? -2.265 -2.938 2.649 1.00 84.50 86 ALA A CA 1
ATOM 676 C C . ALA A 1 86 ? -3.744 -3.345 2.505 1.00 84.50 86 ALA A C 1
ATOM 678 O O . ALA A 1 86 ? -4.619 -2.659 3.033 1.00 84.50 86 ALA A O 1
ATOM 679 N N . ILE A 1 87 ? -4.012 -4.467 1.826 1.00 88.31 87 ILE A N 1
ATOM 680 C CA . ILE A 1 87 ? -5.362 -5.022 1.639 1.00 88.31 87 ILE A CA 1
ATOM 681 C C . ILE A 1 87 ? -5.858 -5.730 2.907 1.00 88.31 87 ILE A C 1
ATOM 683 O O . ILE A 1 87 ? -7.033 -5.627 3.255 1.00 88.31 87 ILE A O 1
ATOM 687 N N . TRP A 1 88 ? -4.970 -6.417 3.631 1.00 84.81 88 TRP A N 1
ATOM 688 C CA . TRP A 1 88 ? -5.311 -7.140 4.858 1.00 84.81 88 TRP A CA 1
ATOM 689 C C . TRP A 1 88 ? -5.972 -6.241 5.902 1.00 84.81 88 TRP A C 1
ATOM 691 O O . TRP A 1 88 ? -6.954 -6.653 6.514 1.00 84.81 88 TRP A O 1
ATOM 701 N N . HIS A 1 89 ? -5.491 -5.000 6.039 1.00 78.69 89 HIS A N 1
ATOM 702 C CA . HIS A 1 89 ? -6.060 -4.003 6.949 1.00 78.69 89 HIS A CA 1
ATOM 703 C C . HIS A 1 89 ? -7.534 -3.664 6.663 1.00 78.69 89 HIS A C 1
ATOM 705 O O . HIS A 1 89 ? -8.162 -3.056 7.517 1.00 78.69 89 HIS A O 1
ATOM 711 N N . PHE A 1 90 ? -8.082 -4.017 5.490 1.00 77.56 90 PHE A N 1
ATOM 712 C CA . PHE A 1 90 ? -9.486 -3.764 5.136 1.00 77.56 90 PHE A CA 1
ATOM 713 C C . PHE A 1 90 ? -10.413 -4.921 5.478 1.00 77.56 90 PHE A C 1
ATOM 715 O O . PHE A 1 90 ? -11.517 -4.697 5.969 1.00 77.56 90 PHE A O 1
ATOM 722 N N . PHE A 1 91 ? -9.995 -6.143 5.151 1.00 79.94 91 PHE A N 1
ATOM 723 C CA . PHE A 1 91 ? -10.920 -7.272 5.053 1.00 79.94 91 PHE A CA 1
ATOM 724 C C . PHE A 1 91 ? -10.608 -8.417 6.007 1.00 79.94 91 PHE A C 1
ATOM 726 O O . PHE A 1 91 ? -11.504 -9.207 6.280 1.00 79.94 91 PHE A O 1
ATOM 733 N N . HIS A 1 92 ? -9.363 -8.541 6.484 1.00 77.00 92 HIS A N 1
ATOM 734 C CA . HIS A 1 92 ? -8.915 -9.671 7.312 1.00 77.00 92 HIS A CA 1
ATOM 735 C C . HIS A 1 92 ? -9.297 -11.064 6.756 1.00 77.00 92 HIS A C 1
ATOM 737 O O . HIS A 1 92 ? -9.451 -12.033 7.498 1.00 77.00 92 HIS A O 1
ATOM 743 N N . ASP A 1 93 ? -9.432 -11.171 5.432 1.00 80.19 93 ASP A N 1
ATOM 744 C CA . ASP A 1 93 ? -9.813 -12.383 4.710 1.00 80.19 93 ASP A CA 1
ATOM 745 C C . ASP A 1 93 ? -8.728 -12.701 3.680 1.00 80.19 93 ASP A C 1
ATOM 747 O O . ASP A 1 93 ? -8.452 -11.919 2.767 1.00 80.19 93 ASP A O 1
ATOM 751 N N . GLN A 1 94 ? -8.102 -13.868 3.832 1.00 81.88 94 GLN A N 1
ATOM 752 C CA . GLN A 1 94 ? -7.007 -14.301 2.972 1.00 81.88 94 GLN A CA 1
ATOM 753 C C . GLN A 1 94 ? -7.424 -14.445 1.503 1.00 81.88 94 GLN A C 1
ATOM 755 O O . GLN A 1 94 ? -6.612 -14.162 0.624 1.00 81.88 94 GLN A O 1
ATOM 760 N N . ARG A 1 95 ? -8.660 -14.876 1.220 1.00 86.69 95 ARG A N 1
ATOM 761 C CA . ARG A 1 95 ? -9.140 -15.045 -0.159 1.00 86.69 95 ARG A CA 1
ATOM 762 C C . ARG A 1 95 ? -9.295 -13.690 -0.834 1.00 86.69 95 ARG A C 1
ATOM 764 O O . ARG A 1 95 ? -8.749 -13.482 -1.909 1.00 86.69 95 ARG A O 1
ATOM 771 N N . VAL A 1 96 ? -9.939 -12.747 -0.144 1.00 87.94 96 VAL A N 1
ATOM 772 C CA . VAL A 1 96 ? -10.107 -11.371 -0.638 1.00 87.94 96 VAL A CA 1
ATOM 773 C C . VAL A 1 96 ? -8.750 -10.701 -0.861 1.00 87.94 96 VAL A C 1
ATOM 775 O O . VAL A 1 96 ? -8.552 -10.007 -1.854 1.00 87.94 96 VAL A O 1
ATOM 778 N N . VAL A 1 97 ? -7.792 -10.927 0.039 1.00 87.94 97 VAL A N 1
ATOM 779 C CA . VAL A 1 97 ? -6.440 -10.365 -0.072 1.00 87.94 97 VAL A CA 1
ATOM 780 C C . VAL A 1 97 ? -5.697 -10.903 -1.287 1.00 87.94 97 VAL A C 1
ATOM 782 O O . VAL A 1 97 ? -5.070 -10.122 -2.002 1.00 87.94 97 VAL A O 1
ATOM 785 N N . GLU A 1 98 ? -5.768 -12.209 -1.535 1.00 90.38 98 GLU A N 1
ATOM 786 C CA . GLU A 1 98 ? -5.140 -12.821 -2.703 1.00 90.38 98 GLU A CA 1
ATOM 787 C C . GLU A 1 98 ? -5.756 -12.271 -3.997 1.00 90.38 98 GLU A C 1
ATOM 789 O O . GLU A 1 98 ? -5.024 -11.729 -4.829 1.00 90.38 98 GLU A O 1
ATOM 794 N N . ASP A 1 99 ? -7.086 -12.287 -4.108 1.00 94.75 99 ASP A N 1
ATOM 795 C CA . ASP A 1 99 ? -7.816 -11.829 -5.294 1.00 94.75 99 ASP A CA 1
ATOM 796 C C . ASP A 1 99 ? -7.523 -10.353 -5.614 1.00 94.75 99 ASP A C 1
ATOM 798 O O . ASP A 1 99 ? -7.113 -10.009 -6.728 1.00 94.75 99 ASP A O 1
ATOM 802 N N . LEU A 1 100 ? -7.650 -9.467 -4.619 1.00 95.31 100 LEU A N 1
ATOM 803 C CA . LEU A 1 100 ? -7.392 -8.038 -4.809 1.00 95.31 100 LEU A CA 1
ATOM 804 C C . LEU A 1 100 ? -5.910 -7.745 -5.064 1.00 95.31 100 LEU A C 1
ATOM 806 O O . LEU A 1 100 ? -5.594 -6.797 -5.785 1.00 95.31 100 LEU A O 1
ATOM 810 N N . SER A 1 101 ? -4.986 -8.540 -4.516 1.00 95.50 101 SER A N 1
ATOM 811 C CA . SER A 1 101 ? -3.557 -8.364 -4.797 1.00 95.50 101 SER A CA 1
ATOM 812 C C . SER A 1 101 ? -3.224 -8.713 -6.248 1.00 95.50 101 SER A C 1
ATOM 814 O O . SER A 1 101 ? -2.492 -7.967 -6.905 1.00 95.50 101 SER A O 1
ATOM 816 N N . GLN A 1 102 ? -3.814 -9.785 -6.781 1.00 96.62 102 GLN A N 1
ATOM 817 C CA . GLN A 1 102 ? -3.666 -10.162 -8.184 1.00 96.62 102 GLN A CA 1
ATOM 818 C C . GLN A 1 102 ? -4.248 -9.084 -9.099 1.00 96.62 102 GLN A C 1
ATOM 820 O O . GLN A 1 102 ? -3.590 -8.667 -10.058 1.00 96.62 102 GLN A O 1
ATOM 825 N N . GLU A 1 103 ? -5.435 -8.567 -8.773 1.00 97.75 103 GLU A N 1
ATOM 826 C CA . GLU A 1 103 ? -6.038 -7.464 -9.520 1.00 97.75 103 GLU A CA 1
ATOM 827 C C . GLU A 1 103 ? -5.173 -6.192 -9.461 1.00 97.75 103 GLU A C 1
ATOM 829 O O . GLU A 1 103 ? -4.972 -5.533 -10.487 1.00 97.75 103 GLU A O 1
ATOM 834 N N . ALA A 1 104 ? -4.596 -5.869 -8.299 1.00 97.50 104 ALA A N 1
ATOM 835 C CA . ALA A 1 104 ? -3.709 -4.720 -8.130 1.00 97.50 104 ALA A CA 1
ATOM 836 C C . ALA A 1 104 ? -2.478 -4.820 -9.036 1.00 97.50 104 ALA A C 1
ATOM 838 O O . ALA A 1 104 ? -2.167 -3.868 -9.756 1.00 97.50 104 ALA A O 1
ATOM 839 N N . PHE A 1 105 ? -1.807 -5.974 -9.066 1.00 97.50 105 PHE A N 1
ATOM 840 C CA . PHE A 1 105 ? -0.649 -6.180 -9.937 1.00 97.50 105 PHE A CA 1
ATOM 841 C C . PHE A 1 105 ? -1.022 -6.231 -11.421 1.00 97.50 105 PHE A C 1
ATOM 843 O O . PHE A 1 105 ? -0.273 -5.709 -12.248 1.00 97.50 105 PHE A O 1
ATOM 850 N N . ALA A 1 106 ? -2.187 -6.776 -11.777 1.00 96.69 106 ALA A N 1
ATOM 851 C CA . ALA A 1 106 ? -2.683 -6.747 -13.152 1.00 96.69 106 ALA A CA 1
ATOM 852 C C . ALA A 1 106 ? -2.953 -5.307 -13.633 1.00 96.69 106 ALA A C 1
ATOM 854 O O . ALA A 1 106 ? -2.528 -4.915 -14.726 1.00 96.69 106 ALA A O 1
ATOM 855 N N . LYS A 1 107 ? -3.601 -4.480 -12.801 1.00 96.81 107 LYS A N 1
ATOM 856 C CA . LYS A 1 107 ? -3.810 -3.048 -13.078 1.00 96.81 107 LYS A CA 1
ATOM 857 C C . LYS A 1 107 ? -2.490 -2.285 -13.121 1.00 96.81 107 LYS A C 1
ATOM 859 O O . LYS A 1 107 ? -2.283 -1.473 -14.019 1.00 96.81 107 LYS A O 1
ATOM 864 N N . ALA A 1 108 ? -1.570 -2.581 -12.211 1.00 96.50 108 ALA A N 1
ATOM 865 C CA . ALA A 1 108 ? -0.256 -1.960 -12.201 1.00 96.50 108 ALA A CA 1
ATOM 866 C C . ALA A 1 108 ? 0.531 -2.282 -13.471 1.00 96.50 108 ALA A C 1
ATOM 868 O O . ALA A 1 108 ? 1.076 -1.372 -14.081 1.00 96.50 108 ALA A O 1
ATOM 869 N N . PHE A 1 109 ? 0.536 -3.533 -13.932 1.00 95.31 109 PHE A N 1
ATOM 870 C CA . PHE A 1 109 ? 1.223 -3.901 -15.168 1.00 95.31 109 PHE A CA 1
ATOM 871 C C . PHE A 1 109 ? 0.679 -3.133 -16.382 1.00 95.31 109 PHE A C 1
ATOM 873 O O . PHE A 1 109 ? 1.454 -2.614 -17.184 1.00 95.31 109 PHE A O 1
ATOM 880 N N . THR A 1 110 ? -0.647 -3.007 -16.501 1.00 94.56 110 THR A N 1
ATOM 881 C CA . THR A 1 110 ? -1.273 -2.300 -17.633 1.00 94.56 110 THR A CA 1
ATOM 882 C C . THR A 1 110 ? -1.058 -0.788 -17.585 1.00 94.56 110 THR A C 1
ATOM 884 O O . THR A 1 110 ? -0.928 -0.154 -18.630 1.00 94.56 110 THR A O 1
ATOM 887 N N . GLN A 1 111 ? -0.974 -0.202 -16.390 1.00 95.19 111 GLN A N 1
ATOM 888 C CA . GLN A 1 111 ? -0.799 1.240 -16.202 1.00 95.19 111 GLN A CA 1
ATOM 889 C C . GLN A 1 111 ? 0.668 1.662 -16.044 1.00 95.19 111 GLN A C 1
ATOM 891 O O . GLN A 1 111 ? 0.951 2.860 -16.027 1.00 95.19 111 GLN A O 1
ATOM 896 N N . LEU A 1 112 ? 1.611 0.719 -15.962 1.00 94.69 112 LEU A N 1
ATOM 897 C CA . LEU A 1 112 ? 3.009 0.995 -15.617 1.00 94.69 112 LEU A CA 1
ATOM 898 C C . LEU A 1 112 ? 3.683 1.987 -16.568 1.00 94.69 112 LEU A C 1
ATOM 900 O O . LEU A 1 112 ? 4.454 2.833 -16.127 1.00 94.69 112 LEU A O 1
ATOM 904 N N . GLY A 1 113 ? 3.349 1.939 -17.861 1.00 91.69 113 GLY A N 1
ATOM 905 C CA . GLY A 1 113 ? 3.876 2.879 -18.857 1.00 91.69 113 GLY A CA 1
ATOM 906 C C . GLY A 1 113 ? 3.467 4.344 -18.626 1.00 91.69 113 GLY A C 1
ATOM 907 O O . GLY A 1 113 ? 4.094 5.245 -19.177 1.00 91.69 113 GLY A O 1
ATOM 908 N N . SER A 1 114 ? 2.447 4.603 -17.799 1.00 91.56 114 SER A N 1
ATOM 909 C CA . SER A 1 114 ? 2.015 5.956 -17.413 1.00 91.56 114 SER A CA 1
ATOM 910 C C . SER A 1 114 ? 2.766 6.522 -16.200 1.00 91.56 114 SER A C 1
ATOM 912 O O . SER A 1 114 ? 2.695 7.728 -15.936 1.00 91.56 114 SER A O 1
ATOM 914 N N . LEU A 1 115 ? 3.511 5.683 -15.470 1.00 93.06 115 LEU A N 1
ATOM 915 C CA . LEU A 1 115 ? 4.254 6.095 -14.287 1.00 93.06 115 LEU A CA 1
ATOM 916 C C . LEU A 1 115 ? 5.474 6.932 -14.696 1.00 93.06 115 LEU A C 1
ATOM 918 O O . LEU A 1 115 ? 6.492 6.418 -15.152 1.00 93.06 115 LEU A O 1
ATOM 922 N N . ARG A 1 116 ? 5.370 8.253 -14.514 1.00 90.25 116 ARG A N 1
ATOM 923 C CA . ARG A 1 116 ? 6.417 9.211 -14.918 1.00 90.25 116 ARG A CA 1
ATOM 924 C C . ARG A 1 116 ? 7.678 9.136 -14.065 1.00 90.25 116 ARG A C 1
ATOM 926 O O . ARG A 1 116 ? 8.768 9.354 -14.582 1.00 90.25 116 ARG A O 1
ATOM 933 N N . ASN A 1 117 ? 7.520 8.885 -12.767 1.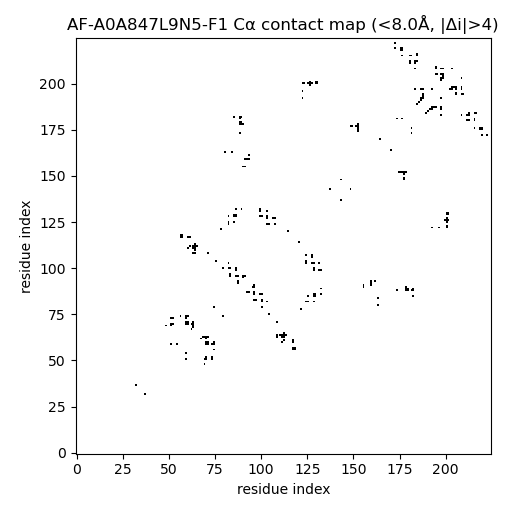00 92.75 117 ASN A N 1
ATOM 934 C CA . ASN A 1 117 ? 8.629 8.783 -11.829 1.00 92.75 117 ASN A CA 1
ATOM 935 C C . ASN A 1 117 ? 8.691 7.356 -11.256 1.00 92.75 117 ASN A C 1
ATOM 937 O O . ASN A 1 117 ? 7.870 7.027 -10.396 1.00 92.75 117 ASN A O 1
ATOM 941 N N . PRO A 1 118 ? 9.649 6.525 -11.703 1.00 91.81 118 PRO A N 1
ATOM 942 C CA . PRO A 1 118 ? 9.824 5.171 -11.189 1.00 91.81 118 PRO A CA 1
ATOM 943 C C . PRO A 1 118 ? 10.096 5.105 -9.680 1.00 91.81 118 PRO A C 1
ATOM 945 O O . PRO A 1 118 ? 9.650 4.165 -9.030 1.00 91.81 118 PRO A O 1
ATOM 948 N N . ASP A 1 119 ? 10.727 6.125 -9.090 1.00 90.62 119 ASP A N 1
ATOM 949 C CA . ASP A 1 119 ? 10.998 6.171 -7.643 1.00 90.62 119 ASP A CA 1
ATOM 950 C C . ASP A 1 119 ? 9.709 6.279 -6.809 1.00 90.62 119 ASP A C 1
ATOM 952 O O . ASP A 1 119 ? 9.698 6.041 -5.604 1.00 90.62 119 ASP A O 1
ATOM 956 N N . ARG A 1 120 ? 8.585 6.623 -7.450 1.00 90.81 120 ARG A N 1
ATOM 957 C CA . ARG A 1 120 ? 7.257 6.703 -6.828 1.00 90.81 120 ARG A CA 1
ATOM 958 C C . ARG A 1 120 ? 6.440 5.425 -7.003 1.00 90.81 120 ARG A C 1
ATOM 960 O O . ARG A 1 120 ? 5.243 5.438 -6.731 1.00 90.81 120 ARG A O 1
ATOM 967 N N . PHE A 1 121 ? 7.047 4.318 -7.429 1.00 94.81 121 PHE A N 1
ATOM 968 C CA . PHE A 1 121 ? 6.316 3.066 -7.620 1.00 94.81 121 PHE A CA 1
ATOM 969 C C . PHE A 1 121 ? 5.653 2.565 -6.337 1.00 94.81 121 PHE A C 1
ATOM 971 O O . PHE A 1 121 ? 4.483 2.206 -6.382 1.00 94.81 121 PHE A O 1
ATOM 978 N N . LYS A 1 122 ? 6.347 2.621 -5.190 1.00 92.69 122 LYS A N 1
ATOM 979 C CA . LYS A 1 122 ? 5.802 2.212 -3.883 1.00 92.69 122 LYS A CA 1
ATOM 980 C C . LYS A 1 122 ? 4.478 2.922 -3.530 1.00 92.69 122 LYS A C 1
ATOM 982 O O . LYS A 1 122 ? 3.476 2.230 -3.345 1.00 92.69 122 LYS A O 1
ATOM 987 N N . PRO A 1 123 ? 4.407 4.266 -3.448 1.00 89.94 123 PRO A N 1
ATOM 988 C CA . PRO A 1 123 ? 3.137 4.939 -3.171 1.00 89.94 123 PRO A CA 1
ATOM 989 C C . PRO A 1 123 ? 2.110 4.746 -4.298 1.00 89.94 123 PRO A C 1
ATOM 991 O O . PRO A 1 12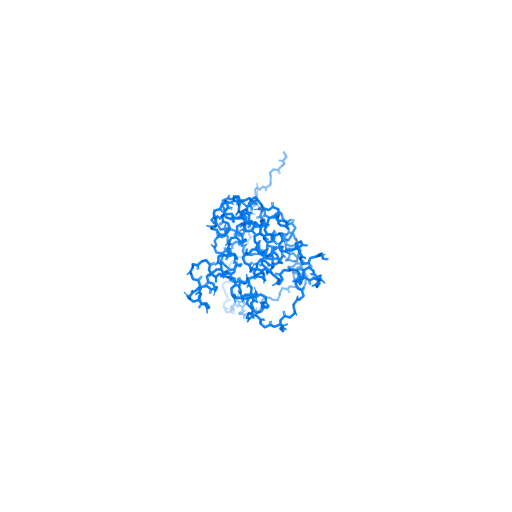3 ? 0.913 4.687 -4.031 1.00 89.94 123 PRO A O 1
ATOM 994 N N . TRP A 1 124 ? 2.553 4.587 -5.547 1.00 94.69 124 TRP A N 1
ATOM 995 C CA . TRP A 1 124 ? 1.663 4.371 -6.687 1.00 94.69 124 TRP A CA 1
ATOM 996 C C . TRP A 1 124 ? 0.971 2.997 -6.678 1.00 94.69 124 TRP A C 1
ATOM 998 O O . TRP A 1 124 ? -0.242 2.926 -6.870 1.00 94.69 124 TRP A O 1
ATOM 1008 N N . ILE A 1 125 ? 1.688 1.903 -6.394 1.00 95.38 125 ILE A N 1
ATOM 1009 C CA . ILE A 1 125 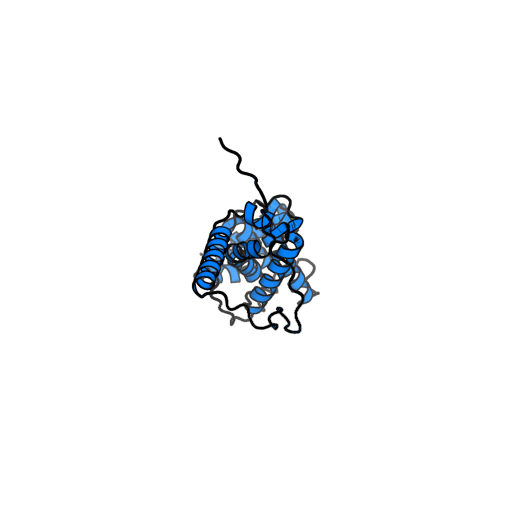? 1.079 0.566 -6.281 1.00 95.38 125 ILE A CA 1
ATOM 1010 C C . ILE A 1 125 ? 0.137 0.488 -5.076 1.00 95.38 125 ILE A C 1
ATOM 1012 O O . ILE A 1 125 ? -0.935 -0.110 -5.165 1.00 95.38 125 ILE A O 1
ATOM 1016 N N . LEU A 1 126 ? 0.491 1.157 -3.973 1.00 91.19 126 LEU A N 1
ATOM 1017 C CA . LEU A 1 126 ? -0.384 1.285 -2.811 1.00 91.19 126 LEU A CA 1
ATOM 1018 C C . LEU A 1 126 ? -1.671 2.031 -3.164 1.00 91.19 126 LEU A C 1
ATOM 1020 O O . LEU A 1 126 ? -2.746 1.563 -2.814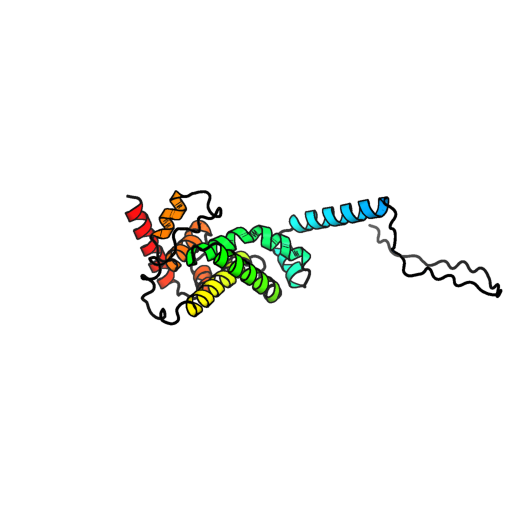 1.00 91.19 126 LEU A O 1
ATOM 1024 N N . GLN A 1 127 ? -1.594 3.128 -3.920 1.00 90.56 127 GLN A N 1
ATOM 1025 C CA . GLN A 1 127 ? -2.779 3.842 -4.401 1.00 90.56 127 GLN A CA 1
ATOM 1026 C C . GLN A 1 127 ? -3.716 2.940 -5.219 1.00 90.56 127 GLN A C 1
ATOM 1028 O O . GLN A 1 127 ? -4.932 3.014 -5.053 1.00 90.56 127 GLN A O 1
ATOM 1033 N N . ILE A 1 128 ? -3.174 2.075 -6.082 1.00 94.31 128 ILE A N 1
ATOM 1034 C CA . ILE A 1 128 ? -3.978 1.103 -6.839 1.00 94.31 128 ILE A CA 1
ATOM 1035 C C . ILE A 1 128 ? -4.668 0.121 -5.883 1.00 94.31 128 ILE A C 1
ATOM 1037 O O . ILE A 1 128 ? -5.879 -0.072 -5.984 1.00 94.31 128 ILE A O 1
ATOM 1041 N N . ALA A 1 129 ? -3.921 -0.460 -4.941 1.00 93.50 129 ALA A N 1
ATOM 1042 C CA . ALA A 1 129 ? -4.450 -1.427 -3.981 1.00 93.50 129 ALA A CA 1
ATOM 1043 C C . ALA A 1 129 ? -5.532 -0.820 -3.070 1.00 93.50 129 ALA A C 1
ATOM 1045 O O . ALA A 1 129 ? -6.597 -1.403 -2.904 1.00 93.50 129 ALA A O 1
ATOM 1046 N N . VAL A 1 130 ? -5.307 0.380 -2.528 1.00 87.50 130 VAL A N 1
ATOM 1047 C CA . VAL A 1 130 ? -6.272 1.063 -1.651 1.00 87.50 130 VAL A CA 1
ATOM 1048 C C . VAL A 1 130 ? -7.562 1.400 -2.395 1.00 87.50 130 VAL A C 1
ATOM 1050 O O . VAL A 1 130 ? -8.651 1.183 -1.866 1.00 87.50 130 VAL A O 1
ATOM 1053 N N . ARG A 1 131 ? -7.468 1.872 -3.643 1.00 89.56 131 ARG A N 1
ATOM 1054 C CA . ARG A 1 131 ? -8.654 2.118 -4.478 1.00 89.56 131 ARG A CA 1
ATOM 1055 C C . ARG A 1 131 ? -9.456 0.845 -4.716 1.00 89.56 131 ARG A C 1
ATOM 1057 O O . ARG A 1 131 ? -10.669 0.874 -4.559 1.00 89.56 131 ARG A O 1
ATOM 1064 N N . LEU A 1 132 ? -8.781 -0.266 -5.013 1.00 92.69 132 LEU A N 1
ATOM 1065 C CA . LEU A 1 132 ? -9.425 -1.573 -5.145 1.00 92.69 132 LEU A CA 1
ATOM 1066 C C . LEU A 1 132 ? -10.154 -1.993 -3.869 1.00 92.69 132 LEU A C 1
ATOM 1068 O O . LEU A 1 132 ? -11.284 -2.467 -3.949 1.00 92.69 132 LEU A O 1
ATOM 1072 N N . CYS A 1 133 ? -9.552 -1.772 -2.699 1.00 88.56 133 CYS A N 1
ATOM 1073 C CA . CYS A 1 133 ? -10.222 -2.036 -1.430 1.00 88.56 133 CYS A CA 1
ATOM 1074 C C . CYS A 1 133 ? -11.491 -1.191 -1.273 1.00 88.56 133 CYS A C 1
ATOM 1076 O O . CYS A 1 133 ? -12.535 -1.727 -0.916 1.00 88.56 133 CYS A O 1
ATOM 1078 N N . HIS A 1 134 ? -11.433 0.111 -1.565 1.00 84.00 134 HIS A N 1
ATOM 1079 C CA . HIS A 1 134 ? -12.618 0.969 -1.507 1.00 84.00 134 HIS A CA 1
ATOM 1080 C C . HIS A 1 134 ? -13.702 0.534 -2.497 1.00 84.00 134 HIS A C 1
ATOM 1082 O O . HIS A 1 134 ? -14.868 0.450 -2.115 1.00 84.00 134 HIS A O 1
ATOM 1088 N N . ASP A 1 135 ? -13.334 0.218 -3.738 1.00 86.12 135 ASP A N 1
ATOM 1089 C CA . ASP A 1 135 ? -14.274 -0.240 -4.763 1.00 86.12 135 ASP A CA 1
ATOM 1090 C C . ASP A 1 135 ? -14.942 -1.563 -4.358 1.00 86.12 135 ASP A C 1
ATOM 1092 O O . ASP A 1 135 ? -16.163 -1.695 -4.460 1.00 86.12 135 ASP A O 1
ATOM 1096 N N . HIS A 1 136 ? -14.166 -2.523 -3.844 1.00 87.50 136 HIS A N 1
ATOM 1097 C CA . HIS A 1 136 ? -14.679 -3.803 -3.353 1.00 87.50 136 HIS A CA 1
ATOM 1098 C C . HIS A 1 136 ? -15.595 -3.620 -2.135 1.00 87.50 136 HIS A C 1
ATOM 1100 O O . HIS A 1 136 ? -16.649 -4.247 -2.040 1.00 87.50 136 HIS A O 1
ATOM 1106 N N . TYR A 1 137 ? -15.234 -2.713 -1.225 1.00 76.94 137 TYR A N 1
ATOM 1107 C CA . TYR A 1 137 ? -16.044 -2.382 -0.056 1.00 76.94 137 TYR A CA 1
ATOM 1108 C C . TYR A 1 137 ? -17.402 -1.782 -0.454 1.00 76.94 137 TYR A C 1
ATOM 1110 O O . TYR A 1 137 ? -18.436 -2.246 0.020 1.00 76.94 137 TYR A O 1
ATOM 1118 N N . ARG A 1 138 ? -17.418 -0.822 -1.393 1.00 74.31 138 ARG A N 1
ATOM 1119 C CA . ARG A 1 138 ? -18.655 -0.202 -1.911 1.00 74.31 138 ARG A CA 1
ATOM 1120 C C . ARG A 1 138 ? -19.591 -1.210 -2.578 1.00 74.31 138 ARG A C 1
ATOM 1122 O O . ARG A 1 138 ? -20.804 -1.063 -2.494 1.00 74.31 138 ARG A O 1
ATOM 1129 N N . GLN A 1 139 ? -19.042 -2.223 -3.249 1.00 80.00 139 GLN A N 1
ATOM 1130 C CA . GLN A 1 139 ? -19.841 -3.277 -3.882 1.00 80.00 139 GLN A CA 1
ATOM 1131 C C . GLN A 1 139 ? -20.456 -4.240 -2.863 1.00 80.00 139 GLN A C 1
ATOM 1133 O O . GLN A 1 139 ? -21.546 -4.758 -3.098 1.00 80.00 139 GLN A O 1
ATOM 1138 N N . ARG A 1 140 ? -19.763 -4.489 -1.747 1.00 73.50 140 ARG A N 1
ATOM 1139 C CA . ARG A 1 140 ? -20.222 -5.406 -0.700 1.00 73.50 140 ARG A CA 1
ATOM 1140 C C . ARG A 1 140 ? -21.309 -4.791 0.182 1.00 73.50 140 ARG A C 1
ATOM 1142 O O . ARG A 1 140 ? -22.183 -5.527 0.631 1.00 73.50 140 ARG A O 1
ATOM 1149 N N . ASP A 1 141 ? -21.275 -3.476 0.396 1.00 61.44 141 ASP A N 1
ATOM 1150 C CA . ASP A 1 141 ? -22.300 -2.762 1.160 1.00 61.44 141 ASP A CA 1
ATOM 1151 C C . ASP A 1 141 ? -22.541 -1.335 0.614 1.00 61.44 141 ASP A C 1
ATOM 1153 O O . ASP A 1 141 ? -21.841 -0.384 0.982 1.00 61.44 141 ASP A O 1
ATOM 1157 N N . PRO A 1 142 ? -23.541 -1.162 -0.272 1.00 55.19 142 PRO A N 1
ATOM 1158 C CA . PRO A 1 142 ? -23.877 0.131 -0.866 1.00 55.19 142 PRO A CA 1
ATOM 1159 C C . PRO A 1 142 ? -24.404 1.178 0.130 1.00 55.19 142 PRO A C 1
ATOM 1161 O O . PRO A 1 142 ? -24.520 2.344 -0.242 1.00 55.19 142 PRO A O 1
ATOM 1164 N N . ALA A 1 143 ? -24.760 0.789 1.363 1.00 52.91 143 ALA A N 1
ATOM 1165 C CA . ALA A 1 143 ? -25.357 1.682 2.360 1.00 52.91 143 ALA A CA 1
ATOM 1166 C C . ALA A 1 143 ? -24.323 2.448 3.209 1.00 52.91 143 ALA A C 1
ATOM 1168 O O . ALA A 1 143 ? -24.703 3.320 3.985 1.00 52.91 143 ALA A O 1
ATOM 1169 N N . LEU A 1 144 ? -23.024 2.162 3.060 1.00 51.91 144 LEU A N 1
ATOM 1170 C CA . LEU A 1 144 ? -21.942 2.728 3.883 1.00 51.91 144 LEU A CA 1
ATOM 1171 C C . LEU A 1 144 ? -21.340 4.038 3.339 1.00 51.91 144 LEU A C 1
ATOM 1173 O O . LEU A 1 144 ? -20.162 4.327 3.571 1.00 51.91 144 LEU A O 1
ATOM 1177 N N . GLU A 1 145 ? -22.121 4.855 2.629 1.00 43.84 145 GLU A N 1
ATOM 1178 C CA . GLU A 1 145 ? -21.725 6.240 2.355 1.00 43.84 145 GLU A CA 1
ATOM 1179 C C . GLU A 1 145 ? -22.255 7.184 3.439 1.00 43.84 145 GLU A C 1
ATOM 1181 O O . GLU A 1 145 ? -23.460 7.290 3.655 1.00 43.84 145 GLU A O 1
ATOM 1186 N N . THR A 1 146 ? -21.322 7.949 4.020 1.00 38.78 146 THR A N 1
ATOM 1187 C CA . THR A 1 146 ? -21.474 9.023 5.025 1.00 38.78 146 THR A CA 1
ATOM 1188 C C . THR A 1 146 ? -21.177 8.571 6.454 1.00 38.78 146 THR A C 1
ATOM 1190 O O . THR A 1 146 ? -22.016 7.988 7.117 1.00 38.78 146 THR A O 1
ATOM 1193 N N . GLU A 1 147 ? -19.955 8.877 6.903 1.00 40.47 147 GLU A N 1
ATOM 1194 C CA . GLU A 1 147 ? -19.489 9.001 8.302 1.00 40.47 147 GLU A CA 1
ATOM 1195 C C . GLU A 1 147 ? -19.661 7.824 9.294 1.00 40.47 147 GLU A C 1
ATOM 1197 O O . GLU A 1 147 ? -18.896 7.766 10.253 1.00 40.47 147 GLU A O 1
ATOM 1202 N N . ASP A 1 148 ? -20.487 6.812 9.031 1.00 39.94 148 ASP A N 1
ATOM 1203 C CA . ASP A 1 148 ? -20.788 5.710 9.959 1.00 39.94 148 ASP A CA 1
ATOM 1204 C C . ASP A 1 148 ? -20.058 4.401 9.601 1.00 39.94 148 ASP A C 1
ATOM 1206 O O . ASP A 1 148 ? -20.631 3.318 9.485 1.00 39.94 148 ASP A O 1
ATOM 1210 N N . ILE A 1 149 ? -18.737 4.489 9.436 1.00 44.75 149 ILE A N 1
ATOM 1211 C CA . ILE A 1 149 ? -17.867 3.337 9.112 1.00 44.75 149 ILE A CA 1
ATOM 1212 C C . ILE A 1 149 ? -17.445 2.569 10.382 1.00 44.75 149 ILE A C 1
ATOM 1214 O O . ILE A 1 149 ? -16.815 1.516 10.313 1.00 44.75 149 ILE A O 1
ATOM 1218 N N . GLU A 1 150 ? -17.842 3.045 11.564 1.00 41.62 150 GLU A N 1
ATOM 1219 C CA . GLU A 1 150 ? -17.526 2.409 12.848 1.00 41.62 150 GLU A CA 1
ATOM 1220 C C . GLU A 1 150 ? -18.158 1.010 13.011 1.00 41.62 150 GLU A C 1
ATOM 1222 O O . GLU A 1 150 ? -17.689 0.229 13.831 1.00 41.62 150 GLU A O 1
ATOM 1227 N N . ARG A 1 151 ? -19.173 0.649 12.210 1.00 36.25 151 ARG A N 1
ATOM 1228 C CA . ARG A 1 151 ? -20.011 -0.540 12.451 1.00 36.25 151 ARG A CA 1
ATOM 1229 C C . ARG A 1 151 ? -19.542 -1.849 11.797 1.00 36.25 151 ARG A C 1
ATOM 1231 O O . ARG A 1 151 ? -20.079 -2.902 12.121 1.00 36.25 151 ARG A O 1
ATOM 1238 N N . PHE A 1 152 ? -18.574 -1.816 10.877 1.00 39.66 152 PHE A N 1
ATOM 1239 C CA . PHE A 1 152 ? -18.199 -3.015 10.101 1.00 39.66 152 PHE A CA 1
ATOM 1240 C C . PHE A 1 152 ? -17.093 -3.865 10.748 1.00 39.66 152 PHE A C 1
ATOM 1242 O O . PHE A 1 152 ? -16.932 -5.032 10.394 1.00 39.66 152 PHE A O 1
ATOM 1249 N N . ALA A 1 153 ? -16.356 -3.313 11.719 1.00 41.19 153 ALA A N 1
ATOM 1250 C CA . ALA A 1 153 ? -15.298 -4.043 12.424 1.00 41.19 153 ALA A CA 1
ATOM 1251 C C . ALA A 1 153 ? -15.831 -5.295 13.158 1.00 41.19 153 ALA A C 1
ATOM 1253 O O . ALA A 1 153 ? -15.119 -6.290 13.263 1.00 41.19 153 ALA A O 1
ATOM 1254 N N . ASP A 1 154 ? -17.109 -5.292 13.555 1.00 36.22 154 ASP A N 1
ATOM 1255 C CA . ASP A 1 154 ? -17.731 -6.356 14.354 1.00 36.22 154 ASP A CA 1
ATOM 1256 C C . ASP A 1 154 ? -18.262 -7.557 13.545 1.00 36.22 154 ASP A C 1
ATOM 1258 O O . ASP A 1 154 ? -18.750 -8.521 14.131 1.00 36.22 154 ASP A O 1
ATOM 1262 N N . THR A 1 155 ? -18.205 -7.536 12.204 1.00 40.38 155 THR A N 1
ATOM 1263 C CA . THR A 1 155 ? -18.856 -8.577 11.365 1.00 40.38 155 THR A CA 1
ATOM 1264 C C . THR A 1 155 ? -17.874 -9.516 10.650 1.00 40.38 155 THR A C 1
ATOM 1266 O O . THR A 1 155 ? -18.274 -10.295 9.783 1.00 40.38 155 THR A O 1
ATOM 1269 N N . LEU A 1 156 ? -16.579 -9.467 10.974 1.00 45.59 156 LEU A N 1
ATOM 1270 C CA . LEU A 1 156 ? -15.573 -10.283 10.288 1.00 45.59 156 LEU A CA 1
ATOM 1271 C C . LEU A 1 156 ? -15.398 -11.660 10.965 1.00 45.59 156 LEU A C 1
ATOM 1273 O O . LEU A 1 156 ? -15.137 -11.715 12.166 1.00 45.59 156 LEU A O 1
ATOM 1277 N N . PRO A 1 157 ? -15.523 -12.781 10.222 1.00 39.00 157 PRO A N 1
ATOM 1278 C CA . PRO A 1 157 ? -15.312 -14.121 10.766 1.00 39.00 157 PRO A CA 1
ATOM 1279 C C . PRO A 1 157 ? -13.886 -14.318 11.302 1.00 39.00 157 PRO A C 1
ATOM 1281 O O . PRO A 1 157 ? -12.905 -14.021 10.621 1.00 39.00 157 PRO A O 1
ATOM 1284 N N . ASP A 1 158 ? -13.770 -14.892 12.501 1.00 45.50 158 ASP A N 1
ATOM 1285 C CA . ASP A 1 158 ? -12.512 -15.064 13.250 1.00 45.50 158 ASP A CA 1
ATOM 1286 C C . ASP A 1 158 ? -11.586 -16.176 12.687 1.00 45.50 158 ASP A C 1
ATOM 1288 O O . ASP A 1 158 ? -10.495 -16.427 13.203 1.00 45.50 158 ASP A O 1
ATOM 1292 N N . GLU A 1 159 ? -11.993 -16.851 11.607 1.00 41.41 159 GLU A N 1
ATOM 1293 C CA . GLU A 1 159 ? -11.402 -18.130 11.180 1.00 41.41 159 GLU A CA 1
ATOM 1294 C C . GLU A 1 159 ? -10.292 -18.031 10.119 1.00 41.41 159 GLU A C 1
ATOM 1296 O O . GLU A 1 159 ? -9.575 -19.005 9.886 1.00 41.41 159 GLU A O 1
ATOM 1301 N N . THR A 1 160 ? -10.038 -16.868 9.517 1.00 44.78 160 THR A N 1
ATOM 1302 C CA . THR A 1 160 ? -8.973 -16.729 8.502 1.00 44.78 160 THR A CA 1
ATOM 1303 C C . THR A 1 160 ? -7.654 -16.288 9.135 1.00 44.78 160 THR A C 1
ATOM 1305 O O . THR A 1 160 ? -7.185 -15.171 8.959 1.00 44.78 160 THR A O 1
ATOM 1308 N N . ARG A 1 161 ? -7.028 -17.162 9.924 1.00 45.62 161 ARG A N 1
ATOM 1309 C CA . ARG A 1 161 ? -5.717 -16.887 10.534 1.00 45.62 161 ARG A CA 1
ATOM 1310 C C . ARG A 1 161 ? -4.615 -17.133 9.494 1.00 45.62 161 ARG A C 1
ATOM 1312 O O . ARG A 1 161 ? -4.367 -18.277 9.126 1.00 45.62 161 ARG A O 1
ATOM 1319 N N . SER A 1 162 ? -3.981 -16.069 8.993 1.00 45.12 162 SER A N 1
ATOM 1320 C CA . SER A 1 162 ? -3.009 -16.162 7.896 1.00 45.12 162 SER A CA 1
ATOM 1321 C C . SER A 1 162 ? -1.619 -15.622 8.249 1.00 45.12 162 SER A C 1
ATOM 1323 O O . SER A 1 162 ? -1.477 -14.617 8.942 1.00 45.12 162 SER A O 1
ATOM 1325 N N . ALA A 1 163 ? -0.600 -16.304 7.719 1.00 47.00 163 ALA A N 1
ATOM 1326 C CA . ALA A 1 163 ? 0.846 -16.176 7.933 1.00 47.00 163 ALA A CA 1
ATOM 1327 C C . ALA A 1 163 ? 1.491 -14.859 7.432 1.00 47.00 163 ALA A C 1
ATOM 1329 O O . ALA A 1 163 ? 2.674 -14.820 7.105 1.00 47.00 163 ALA A O 1
ATOM 1330 N N . PHE A 1 164 ? 0.718 -13.779 7.310 1.00 46.31 164 PHE A N 1
ATOM 1331 C CA . PHE A 1 164 ? 1.185 -12.497 6.765 1.00 46.31 164 PHE A CA 1
ATOM 1332 C C . PHE A 1 164 ? 1.905 -11.615 7.785 1.00 46.31 164 PHE A C 1
ATOM 1334 O O . PHE A 1 164 ? 2.746 -10.790 7.414 1.00 46.31 164 PHE A O 1
ATOM 1341 N N . PHE A 1 165 ? 1.593 -11.821 9.060 1.00 50.66 165 PHE A N 1
ATOM 1342 C CA . PHE A 1 165 ? 2.252 -11.195 10.191 1.00 50.66 165 PHE A CA 1
ATOM 1343 C C . PHE A 1 165 ? 2.587 -12.308 11.180 1.00 50.66 165 PHE A C 1
ATOM 1345 O O . PHE A 1 165 ? 1.691 -12.962 11.709 1.00 50.66 165 PHE A O 1
ATOM 1352 N N . GLU A 1 166 ? 3.877 -12.560 11.379 1.00 43.56 166 GLU A N 1
ATOM 1353 C CA . GLU A 1 166 ? 4.357 -13.549 12.351 1.00 43.56 166 GLU A CA 1
ATOM 1354 C C . GLU A 1 166 ? 4.096 -13.093 13.804 1.00 43.56 166 GLU A C 1
ATOM 1356 O O . GLU A 1 166 ? 4.049 -13.926 14.705 1.00 43.56 166 GLU A O 1
ATOM 1361 N N . ASP A 1 167 ? 3.789 -11.807 14.023 1.00 47.41 167 ASP A N 1
ATOM 1362 C CA . ASP A 1 167 ? 3.494 -11.246 15.344 1.00 47.41 167 ASP A CA 1
ATOM 1363 C C . ASP A 1 167 ? 1.988 -11.157 15.618 1.00 47.41 167 ASP A C 1
ATOM 1365 O O . ASP A 1 167 ? 1.286 -10.225 15.207 1.00 47.41 167 ASP A O 1
ATOM 1369 N N . SER A 1 168 ? 1.491 -12.149 16.357 1.00 52.75 168 SER A N 1
ATOM 1370 C CA . SER A 1 168 ? 0.082 -12.250 16.750 1.00 52.75 168 SER A CA 1
ATOM 1371 C C . SER A 1 168 ? -0.404 -11.098 17.644 1.00 52.75 168 SER A C 1
ATOM 1373 O O . SER A 1 168 ? -1.570 -10.725 17.549 1.00 52.75 168 SER A O 1
ATOM 1375 N N . GLU A 1 169 ? 0.467 -10.486 18.452 1.00 45.66 169 GLU A N 1
ATOM 1376 C CA . GLU A 1 169 ? 0.103 -9.373 19.346 1.00 45.66 169 GLU A CA 1
ATOM 1377 C C . GLU A 1 169 ? -0.126 -8.070 18.574 1.00 45.66 169 GLU A C 1
ATOM 1379 O O . GLU A 1 169 ? -1.139 -7.398 18.765 1.00 45.66 169 GLU A O 1
ATOM 1384 N N . VAL A 1 170 ? 0.760 -7.757 17.624 1.00 51.28 170 VAL A N 1
ATOM 1385 C CA . VAL A 1 170 ? 0.614 -6.594 16.737 1.00 51.28 170 VAL A CA 1
ATOM 1386 C C . VAL A 1 170 ? -0.655 -6.733 15.898 1.00 51.28 170 VAL A C 1
ATOM 1388 O O . VAL A 1 170 ? -1.404 -5.775 15.766 1.00 51.28 170 VAL A O 1
ATOM 1391 N N . LEU A 1 171 ? -0.957 -7.933 15.394 1.00 56.88 171 LEU A N 1
ATOM 1392 C CA . LEU A 1 171 ? -2.212 -8.220 14.691 1.00 56.88 171 LEU A CA 1
ATOM 1393 C C . LEU A 1 171 ? -3.468 -7.972 15.538 1.00 56.88 171 LEU A C 1
ATOM 1395 O O . LEU A 1 171 ? -4.462 -7.485 14.999 1.00 56.88 171 LEU A O 1
ATOM 1399 N N . GLN A 1 172 ? -3.444 -8.311 16.831 1.00 57.97 172 GLN A N 1
ATOM 1400 C CA . GLN A 1 172 ? -4.585 -8.066 17.718 1.00 57.97 172 GLN A CA 1
ATOM 1401 C C . GLN A 1 172 ? -4.785 -6.579 18.002 1.00 57.97 172 GLN A C 1
ATOM 1403 O O . GLN A 1 172 ? -5.927 -6.124 18.005 1.00 57.97 172 GLN A O 1
ATOM 1408 N N . LEU A 1 173 ? -3.699 -5.811 18.119 1.00 59.34 173 LEU A N 1
ATOM 1409 C CA . LEU A 1 173 ? -3.749 -4.353 18.256 1.00 59.34 173 LEU A CA 1
ATOM 1410 C C . LEU A 1 173 ? -4.489 -3.681 17.094 1.00 59.34 173 LEU A C 1
ATOM 1412 O O . LEU A 1 173 ? -5.233 -2.732 17.306 1.00 59.34 173 LEU A O 1
ATOM 1416 N N . TRP A 1 174 ? -4.354 -4.196 15.869 1.00 67.31 174 TRP A N 1
ATOM 1417 C CA . TRP A 1 174 ? -5.058 -3.637 14.711 1.00 67.31 174 TRP A CA 1
ATOM 1418 C C . TRP A 1 174 ? -6.560 -3.957 14.680 1.00 67.31 174 TRP A C 1
ATOM 1420 O O . TRP A 1 174 ? -7.307 -3.191 14.075 1.00 67.31 174 TRP A O 1
ATOM 1430 N N . ARG A 1 175 ? -7.023 -5.040 15.328 1.00 64.44 175 ARG A N 1
ATOM 1431 C CA . ARG A 1 175 ? -8.445 -5.453 15.311 1.00 64.44 175 ARG A CA 1
ATOM 1432 C C . ARG A 1 175 ? -9.367 -4.465 16.032 1.00 64.44 175 ARG A C 1
ATOM 1434 O O . ARG A 1 175 ? -10.526 -4.354 15.656 1.00 64.44 175 ARG A O 1
ATOM 1441 N N . GLY A 1 176 ? -8.861 -3.739 17.031 1.00 69.56 176 GLY A N 1
ATOM 1442 C CA . GLY A 1 176 ? -9.629 -2.719 17.759 1.00 69.56 176 GLY A CA 1
ATOM 1443 C C . GLY A 1 176 ? -9.849 -1.417 16.976 1.00 69.56 176 GLY A C 1
ATOM 1444 O O . GLY A 1 176 ? -10.559 -0.522 17.438 1.00 69.56 176 GLY A O 1
ATOM 1445 N N . LEU A 1 177 ? -9.243 -1.276 15.790 1.00 75.00 177 LEU A N 1
ATOM 1446 C CA . LEU A 1 177 ? -9.338 -0.061 14.990 1.00 75.00 177 LEU A CA 1
ATOM 1447 C C . LEU A 1 177 ? -10.288 -0.229 13.809 1.00 75.00 177 LEU A C 1
ATOM 1449 O O . LEU A 1 177 ? -10.293 -1.269 13.152 1.00 75.00 177 LEU A O 1
ATOM 1453 N N . PRO A 1 178 ? -11.008 0.847 13.439 1.00 79.50 178 PRO A N 1
ATOM 1454 C CA . PRO A 1 178 ? -11.653 0.914 12.142 1.00 79.50 178 PRO A CA 1
ATOM 1455 C C . PRO A 1 178 ? -10.628 0.621 11.027 1.00 79.50 178 PRO A C 1
ATOM 1457 O O . PRO A 1 178 ? -9.556 1.240 11.024 1.00 79.50 178 PRO A O 1
ATOM 1460 N N . PRO A 1 179 ? -10.953 -0.242 10.047 1.00 75.94 179 PRO A N 1
ATOM 1461 C CA . PRO A 1 179 ? -10.031 -0.673 8.988 1.00 75.94 179 PRO A CA 1
ATOM 1462 C C . PRO A 1 179 ? -9.299 0.473 8.268 1.00 75.94 179 PRO A C 1
ATOM 1464 O O . PRO A 1 179 ? -8.100 0.422 7.984 1.00 75.94 179 PRO A O 1
ATOM 1467 N N . GLN A 1 180 ? -10.016 1.571 8.024 1.00 78.44 180 GLN A N 1
ATOM 1468 C CA . GLN A 1 180 ? -9.466 2.760 7.372 1.00 78.44 180 GLN A CA 1
ATOM 1469 C C . GLN A 1 180 ? -8.461 3.510 8.257 1.00 78.44 180 GLN A C 1
ATOM 1471 O O . GLN A 1 180 ? -7.467 4.026 7.752 1.00 78.44 180 GLN A O 1
ATOM 1476 N N . ASP A 1 181 ? -8.692 3.569 9.569 1.00 85.06 181 ASP A N 1
ATOM 1477 C CA . ASP A 1 181 ? -7.785 4.240 10.503 1.00 85.06 181 ASP A CA 1
ATOM 1478 C C . ASP A 1 181 ? -6.507 3.408 10.690 1.00 85.06 181 ASP A C 1
ATOM 1480 O O . ASP A 1 181 ? -5.406 3.963 10.659 1.00 85.06 181 ASP A O 1
ATOM 1484 N N . ALA A 1 182 ? -6.643 2.078 10.786 1.00 81.94 182 ALA A N 1
ATOM 1485 C CA . ALA A 1 182 ? -5.521 1.141 10.809 1.00 81.94 182 ALA A CA 1
ATOM 1486 C C . ALA A 1 182 ? -4.614 1.319 9.579 1.00 81.94 182 ALA A C 1
ATOM 1488 O O . ALA A 1 182 ? -3.400 1.482 9.718 1.00 81.94 182 ALA A O 1
ATOM 1489 N N . GLN A 1 183 ? -5.201 1.400 8.379 1.00 84.00 183 GLN A N 1
ATOM 1490 C CA . GLN A 1 183 ? -4.439 1.651 7.156 1.00 84.00 183 GLN A CA 1
ATOM 1491 C C . GLN A 1 183 ? -3.705 2.998 7.186 1.00 84.00 183 GLN A C 1
ATOM 1493 O O . GLN A 1 183 ? -2.539 3.061 6.799 1.00 84.00 183 GLN A O 1
ATOM 1498 N N . LEU A 1 184 ? -4.353 4.080 7.626 1.00 87.88 184 LEU A N 1
ATOM 1499 C CA . LEU A 1 184 ? -3.714 5.400 7.681 1.00 87.88 184 LEU A CA 1
ATOM 1500 C C . LEU A 1 184 ? -2.512 5.417 8.631 1.00 87.88 184 LEU A C 1
ATOM 1502 O O . LEU A 1 184 ? -1.483 6.018 8.316 1.00 87.88 184 LEU A O 1
ATOM 1506 N N . ILE A 1 185 ? -2.629 4.746 9.777 1.00 87.19 185 ILE A N 1
ATOM 1507 C CA . ILE A 1 185 ? -1.527 4.603 10.730 1.00 87.19 185 ILE A CA 1
ATOM 1508 C C . ILE A 1 185 ? -0.414 3.760 10.117 1.00 87.19 185 ILE A C 1
ATOM 1510 O O . ILE A 1 185 ? 0.740 4.172 10.178 1.00 87.19 185 ILE A O 1
ATOM 1514 N N . TRP A 1 186 ? -0.736 2.631 9.484 1.00 85.25 186 TRP A N 1
ATOM 1515 C CA . TRP A 1 186 ? 0.256 1.789 8.821 1.00 85.25 186 TRP A CA 1
ATOM 1516 C C . TRP A 1 186 ? 1.030 2.559 7.737 1.00 85.25 186 TRP A C 1
ATOM 1518 O O . TRP A 1 186 ? 2.261 2.605 7.775 1.00 85.25 186 TRP A O 1
ATOM 1528 N N . LEU A 1 187 ? 0.329 3.269 6.845 1.00 84.38 187 LEU A N 1
ATOM 1529 C CA . LEU A 1 187 ? 0.951 4.094 5.801 1.00 84.38 187 LEU A CA 1
ATOM 1530 C C . LEU A 1 187 ? 1.875 5.177 6.382 1.00 84.38 187 LEU A C 1
ATOM 1532 O O . LEU A 1 187 ? 2.910 5.488 5.795 1.00 84.38 187 LEU A O 1
ATOM 1536 N N . ARG A 1 188 ? 1.510 5.771 7.526 1.00 88.62 188 ARG A N 1
ATOM 1537 C CA . ARG A 1 188 ? 2.288 6.857 8.136 1.00 88.62 188 ARG A CA 1
ATOM 1538 C C . ARG A 1 188 ? 3.452 6.370 8.990 1.00 88.62 188 ARG A C 1
ATOM 1540 O O . ARG A 1 188 ? 4.508 6.985 8.954 1.00 88.62 188 ARG A O 1
ATOM 1547 N N . VAL A 1 189 ? 3.227 5.357 9.818 1.00 80.50 189 VAL A N 1
ATOM 1548 C CA . VAL A 1 189 ? 4.146 4.942 10.889 1.00 80.50 189 VAL A CA 1
ATOM 1549 C C . VAL A 1 189 ? 5.060 3.817 10.426 1.00 80.50 189 VAL A C 1
ATOM 1551 O O . VAL A 1 189 ? 6.237 3.823 10.766 1.00 80.50 189 VAL A O 1
ATOM 1554 N N . VAL A 1 190 ? 4.534 2.867 9.649 1.00 77.25 190 VAL A N 1
ATOM 1555 C CA . VAL A 1 190 ? 5.300 1.706 9.172 1.00 77.25 190 VAL A CA 1
ATOM 1556 C C . VAL A 1 190 ? 5.944 2.009 7.826 1.00 77.25 190 VAL A C 1
ATOM 1558 O O . VAL A 1 190 ? 7.128 1.754 7.633 1.00 77.25 190 VAL A O 1
ATOM 1561 N N . GLU A 1 191 ? 5.185 2.602 6.905 1.00 82.50 191 GLU A N 1
ATOM 1562 C CA . GLU A 1 191 ? 5.677 2.879 5.551 1.00 82.50 191 GLU A CA 1
ATOM 1563 C C . GLU A 1 191 ? 6.365 4.247 5.395 1.00 82.50 191 GLU A C 1
ATOM 1565 O O . GLU A 1 191 ? 6.883 4.527 4.310 1.00 82.50 191 GLU A O 1
ATOM 1570 N N . ASP A 1 192 ? 6.367 5.056 6.465 1.00 83.75 192 ASP A N 1
ATOM 1571 C CA . ASP A 1 192 ? 6.903 6.426 6.580 1.00 83.75 192 ASP A CA 1
ATOM 1572 C C . ASP A 1 192 ? 6.491 7.377 5.443 1.00 83.75 192 ASP A C 1
ATOM 1574 O O . ASP A 1 192 ? 7.251 8.235 4.996 1.00 83.75 192 ASP A O 1
ATOM 1578 N N . LEU A 1 193 ? 5.255 7.245 4.958 1.00 86.62 193 LEU A N 1
ATOM 1579 C CA . LEU A 1 193 ? 4.746 8.133 3.919 1.00 86.62 193 LEU A CA 1
ATOM 1580 C C . LEU A 1 193 ? 4.367 9.501 4.491 1.00 86.62 193 LEU A C 1
ATOM 1582 O O . LEU A 1 193 ? 3.876 9.629 5.620 1.00 86.62 193 LEU A O 1
ATOM 1586 N N . GLY A 1 194 ? 4.561 10.545 3.687 1.00 90.06 194 GLY A N 1
ATOM 1587 C CA . GLY A 1 194 ? 4.115 11.894 4.016 1.00 90.06 194 GLY A CA 1
ATOM 1588 C C . GLY A 1 194 ? 2.594 12.037 3.909 1.00 90.06 194 GLY A C 1
ATOM 1589 O O . GLY A 1 194 ? 1.939 11.346 3.131 1.00 90.06 194 GLY A O 1
ATOM 1590 N N . TYR A 1 195 ? 2.009 12.993 4.637 1.00 91.31 195 TYR A N 1
ATOM 1591 C CA . TYR A 1 195 ? 0.558 13.243 4.600 1.00 91.31 195 TYR A CA 1
ATOM 1592 C C . TYR A 1 195 ? 0.027 13.521 3.186 1.00 91.31 195 TYR A C 1
ATOM 1594 O O . TYR A 1 195 ? -1.036 13.018 2.833 1.00 91.31 195 TYR A O 1
ATOM 1602 N N . ALA A 1 196 ? 0.791 14.243 2.361 1.00 90.94 196 ALA A N 1
ATOM 1603 C CA . ALA A 1 196 ? 0.444 14.505 0.966 1.00 90.94 196 ALA A CA 1
ATOM 1604 C C . ALA A 1 196 ? 0.388 13.223 0.111 1.00 90.94 196 ALA A 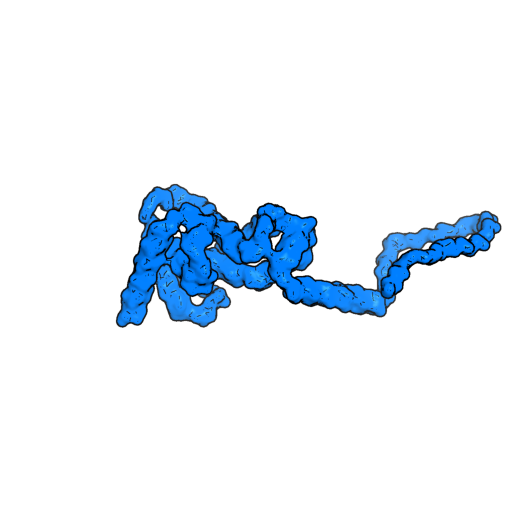C 1
ATOM 1606 O O . ALA A 1 196 ? -0.474 13.090 -0.755 1.00 90.94 196 ALA A O 1
ATOM 1607 N N . GLU A 1 197 ? 1.280 12.259 0.352 1.00 88.44 197 GLU A N 1
ATOM 1608 C CA . GLU A 1 197 ? 1.274 10.971 -0.355 1.00 88.44 197 GLU A CA 1
ATOM 1609 C C . GLU A 1 197 ? 0.098 10.111 0.102 1.00 88.44 197 GLU A C 1
ATOM 1611 O O . GLU A 1 197 ? -0.610 9.534 -0.719 1.00 88.44 197 GLU A O 1
ATOM 1616 N N . ILE A 1 198 ? -0.169 10.089 1.409 1.00 88.31 198 ILE A N 1
ATOM 1617 C CA . ILE A 1 198 ? -1.319 9.379 1.976 1.00 88.31 198 ILE A CA 1
ATOM 1618 C C . ILE A 1 198 ? -2.631 9.965 1.437 1.00 88.31 198 ILE A C 1
ATOM 1620 O O . ILE A 1 198 ? -3.546 9.212 1.104 1.00 88.31 198 ILE A O 1
ATOM 1624 N N . ALA A 1 199 ? -2.719 11.287 1.277 1.00 87.81 199 ALA A N 1
ATOM 1625 C CA . ALA A 1 199 ? -3.856 11.951 0.643 1.00 87.81 199 ALA A CA 1
ATOM 1626 C C . ALA A 1 199 ? -4.048 11.504 -0.811 1.00 87.81 199 ALA A C 1
ATOM 1628 O O . ALA A 1 199 ? -5.168 11.225 -1.230 1.00 87.81 199 ALA A O 1
ATOM 1629 N N . GLN A 1 200 ? -2.965 11.349 -1.578 1.00 86.25 200 GLN A N 1
ATOM 1630 C CA . GLN A 1 200 ? -3.047 10.821 -2.943 1.00 86.25 200 GLN A CA 1
ATOM 1631 C C . GLN A 1 200 ? -3.490 9.353 -2.976 1.00 86.25 200 GLN A C 1
ATOM 1633 O O . GLN A 1 200 ? -4.262 8.970 -3.859 1.00 86.25 200 GLN A O 1
ATOM 1638 N N . ILE A 1 201 ? -3.020 8.542 -2.027 1.00 86.06 201 ILE A N 1
ATOM 1639 C CA . ILE A 1 201 ? -3.356 7.116 -1.917 1.00 86.06 201 ILE A CA 1
ATOM 1640 C C . ILE A 1 201 ? -4.832 6.926 -1.556 1.00 86.06 201 ILE A C 1
ATOM 1642 O O . ILE A 1 201 ? -5.528 6.152 -2.209 1.00 86.06 201 ILE A O 1
ATOM 1646 N N . THR A 1 202 ? -5.304 7.646 -0.539 1.00 82.75 202 THR A N 1
ATOM 1647 C CA . THR A 1 202 ? -6.623 7.431 0.083 1.00 82.75 202 THR A CA 1
ATOM 1648 C C . THR A 1 202 ? -7.721 8.353 -0.447 1.00 82.75 202 THR A C 1
ATOM 1650 O O . THR A 1 202 ? -8.898 8.082 -0.241 1.00 82.75 202 THR A O 1
ATOM 1653 N N . GLY A 1 203 ? -7.367 9.458 -1.111 1.00 83.88 203 GLY A N 1
ATOM 1654 C CA . GLY A 1 203 ? -8.311 10.498 -1.537 1.00 83.88 203 GLY A CA 1
ATOM 1655 C C . GLY A 1 203 ? -8.804 11.411 -0.406 1.00 83.88 203 GLY A C 1
ATOM 1656 O O . GLY A 1 203 ? -9.628 12.292 -0.649 1.00 83.88 203 GLY A O 1
ATOM 1657 N N . LEU A 1 204 ? -8.313 11.225 0.823 1.00 86.38 204 LEU A N 1
ATOM 1658 C CA . LEU A 1 204 ? -8.683 12.036 1.982 1.00 86.38 204 LEU A CA 1
ATOM 1659 C C . LEU A 1 204 ? -7.877 13.338 2.049 1.00 86.38 204 LEU A C 1
ATOM 1661 O O . LEU A 1 204 ? -6.735 13.415 1.600 1.00 86.38 204 LEU A O 1
ATOM 1665 N N . GLN A 1 205 ? -8.454 14.358 2.682 1.00 86.69 205 GLN A N 1
ATOM 1666 C CA . GLN A 1 205 ? -7.754 15.615 2.954 1.00 86.69 205 GLN A CA 1
ATOM 1667 C C . GLN A 1 205 ? -6.743 15.442 4.099 1.00 86.69 205 GLN A C 1
ATOM 1669 O O . GLN A 1 205 ? -7.036 14.774 5.093 1.00 86.69 205 GLN A O 1
ATOM 1674 N N . GLU A 1 206 ? -5.579 16.098 4.011 1.00 91.19 206 GLU A N 1
ATOM 1675 C CA . GLU A 1 206 ? -4.530 16.005 5.043 1.00 91.19 206 GLU A CA 1
ATOM 1676 C C . GLU A 1 206 ? -5.013 16.272 6.483 1.00 91.19 206 GLU A C 1
ATOM 1678 O O . GLU A 1 206 ? -4.597 15.533 7.382 1.00 91.19 206 GLU A O 1
ATOM 1683 N N . PRO A 1 207 ? -5.892 17.264 6.755 1.00 89.88 207 PRO A N 1
ATOM 1684 C CA . PRO A 1 207 ? -6.417 17.477 8.104 1.00 89.88 207 PRO A CA 1
ATOM 1685 C C . PRO A 1 207 ? -7.199 16.268 8.631 1.00 89.88 207 PRO A C 1
ATOM 1687 O O . PRO A 1 207 ? -7.003 15.863 9.778 1.00 89.88 207 PRO A O 1
ATOM 1690 N N . ALA A 1 208 ? -8.023 15.645 7.781 1.00 88.06 208 ALA A N 1
ATOM 1691 C CA . ALA A 1 208 ? -8.784 14.450 8.136 1.00 88.06 208 ALA A CA 1
ATOM 1692 C C . ALA A 1 208 ? -7.848 13.267 8.419 1.00 88.06 208 ALA A C 1
ATOM 1694 O O . ALA A 1 208 ? -8.030 12.558 9.408 1.00 88.06 208 ALA A O 1
ATOM 1695 N N . ILE A 1 209 ? -6.795 13.097 7.613 1.00 90.00 209 ILE A N 1
ATOM 1696 C CA . ILE A 1 209 ? -5.775 12.059 7.824 1.00 90.00 209 ILE A CA 1
ATOM 1697 C C . ILE A 1 209 ? -5.099 12.232 9.190 1.00 90.00 209 ILE A C 1
ATOM 1699 O O . ILE A 1 209 ? -5.040 11.284 9.971 1.00 90.00 209 ILE A O 1
ATOM 1703 N N . ARG A 1 210 ? -4.634 13.446 9.520 1.00 90.12 210 ARG A N 1
ATOM 1704 C CA . ARG A 1 210 ? -3.996 13.744 10.817 1.00 90.12 210 ARG A CA 1
ATOM 1705 C C . ARG A 1 210 ? -4.924 13.442 11.989 1.00 90.12 210 ARG A C 1
ATOM 1707 O O . ARG A 1 210 ? -4.492 12.842 12.971 1.00 90.12 210 ARG A O 1
ATOM 1714 N N . GLN A 1 211 ? -6.193 13.831 11.878 1.00 91.38 211 GLN A N 1
ATOM 1715 C CA . GLN A 1 211 ? -7.191 13.589 12.916 1.00 91.38 211 GLN A CA 1
ATOM 1716 C C . GLN A 1 211 ? -7.465 12.092 13.113 1.00 91.38 211 GLN A C 1
ATOM 1718 O O . GLN A 1 211 ? -7.497 11.626 14.252 1.00 91.38 211 GLN A O 1
ATOM 1723 N N . ARG A 1 212 ? -7.643 11.330 12.025 1.00 90.31 212 ARG A N 1
ATOM 1724 C CA . ARG A 1 212 ? -7.884 9.878 12.074 1.00 90.31 212 ARG A CA 1
ATOM 1725 C C . ARG A 1 212 ? -6.688 9.125 12.651 1.00 90.31 212 ARG A C 1
ATOM 1727 O O . ARG A 1 212 ? -6.865 8.365 13.596 1.00 90.31 212 ARG A O 1
ATOM 1734 N N . ILE A 1 213 ? -5.470 9.437 12.201 1.00 89.50 213 ILE A N 1
ATOM 1735 C CA . ILE A 1 213 ? -4.235 8.859 12.758 1.00 89.50 213 ILE A CA 1
ATOM 1736 C C . ILE A 1 213 ? -4.105 9.180 14.249 1.00 89.50 213 ILE A C 1
ATOM 1738 O O . ILE A 1 213 ? -3.845 8.287 15.050 1.00 89.50 213 ILE A O 1
ATOM 1742 N N . SER A 1 214 ? -4.316 10.439 14.647 1.00 88.06 214 SER A N 1
ATOM 1743 C CA . SER A 1 214 ? -4.218 10.836 16.055 1.00 88.06 214 SER A CA 1
ATOM 1744 C C . SER A 1 214 ? -5.237 10.112 16.939 1.00 88.06 214 SER A C 1
ATOM 1746 O O . SER A 1 214 ? -4.886 9.688 18.040 1.00 88.06 214 SER A O 1
ATOM 1748 N N . ARG A 1 215 ? -6.480 9.945 16.465 1.00 87.56 215 ARG A N 1
ATOM 1749 C CA . ARG A 1 215 ? -7.515 9.185 17.182 1.00 87.56 215 ARG A CA 1
ATOM 1750 C C . ARG A 1 215 ? -7.174 7.702 17.276 1.00 87.56 215 ARG A C 1
ATOM 1752 O O . ARG A 1 215 ? -7.240 7.159 18.372 1.00 87.56 215 ARG A O 1
ATOM 1759 N N . GLY A 1 216 ? -6.779 7.062 16.179 1.00 85.56 216 GLY A N 1
ATOM 1760 C CA . GLY A 1 216 ? -6.454 5.636 16.199 1.00 85.56 216 GLY A CA 1
ATOM 1761 C C . GLY A 1 216 ? -5.217 5.321 17.050 1.00 85.56 216 GLY A C 1
ATOM 1762 O O . GLY A 1 216 ? -5.248 4.382 17.834 1.00 85.56 216 GLY A O 1
ATOM 1763 N N . LEU A 1 217 ? -4.174 6.163 17.017 1.00 85.88 217 LEU A N 1
ATOM 1764 C CA . LEU A 1 217 ? -3.015 6.027 17.914 1.00 85.88 217 LEU A CA 1
ATOM 1765 C C . LEU A 1 217 ? -3.377 6.205 19.394 1.00 85.88 217 LEU A C 1
ATOM 1767 O O . LEU A 1 217 ? -2.708 5.643 20.259 1.00 85.88 217 LEU A O 1
ATOM 1771 N N . ARG A 1 218 ? -4.406 7.005 19.700 1.00 85.69 218 ARG A N 1
ATOM 1772 C CA . ARG A 1 218 ? -4.916 7.146 21.068 1.00 85.69 218 ARG A CA 1
ATOM 1773 C C . ARG A 1 218 ? -5.616 5.868 21.525 1.00 85.69 218 ARG A C 1
ATOM 1775 O O . ARG A 1 218 ? -5.275 5.391 22.597 1.00 85.69 218 ARG A O 1
ATOM 1782 N N . ARG A 1 219 ? -6.493 5.296 20.690 1.00 83.06 219 ARG A N 1
ATOM 1783 C CA . ARG A 1 219 ? -7.162 4.010 20.964 1.00 83.06 219 ARG A CA 1
ATOM 1784 C C . ARG A 1 219 ? -6.141 2.892 21.200 1.00 83.06 219 ARG A C 1
ATOM 1786 O O . ARG A 1 219 ? -6.157 2.269 22.248 1.00 83.06 219 ARG A O 1
ATOM 1793 N N . LEU A 1 220 ? -5.148 2.769 20.312 1.00 79.50 220 LEU A N 1
ATOM 1794 C CA . LEU A 1 220 ? -4.040 1.815 20.477 1.00 79.50 220 LEU A CA 1
ATOM 1795 C C . LEU A 1 220 ? -3.295 1.973 21.809 1.00 79.50 220 LEU A C 1
ATOM 1797 O O . LEU A 1 220 ? -2.852 0.989 22.385 1.00 79.50 220 LEU A O 1
ATOM 1801 N N . ARG A 1 221 ? -3.111 3.208 22.291 1.00 80.62 221 ARG A N 1
ATOM 1802 C CA . ARG A 1 221 ? -2.431 3.460 23.569 1.00 80.62 221 ARG A CA 1
ATOM 1803 C C . ARG A 1 221 ? -3.290 3.058 24.766 1.00 80.62 221 ARG A C 1
ATOM 1805 O O . ARG A 1 221 ? -2.738 2.572 25.746 1.00 80.62 221 ARG A O 1
ATOM 1812 N N . GLU A 1 222 ? -4.593 3.306 24.695 1.00 80.00 222 GLU A N 1
ATOM 1813 C CA . GLU A 1 222 ? -5.551 2.941 25.742 1.00 80.00 222 GLU A CA 1
ATOM 1814 C C . GLU A 1 222 ? -5.653 1.416 25.880 1.00 80.00 222 GLU A C 1
ATOM 1816 O O . GLU A 1 222 ? -5.620 0.927 26.999 1.00 80.00 222 GLU A O 1
ATOM 1821 N N . ASP A 1 223 ? -5.640 0.672 24.770 1.00 70.88 223 ASP A N 1
ATOM 1822 C CA . ASP A 1 223 ? -5.703 -0.800 24.775 1.00 70.88 223 ASP A CA 1
ATOM 1823 C C . ASP A 1 223 ? -4.391 -1.481 25.226 1.00 70.88 223 ASP A C 1
ATOM 1825 O O . ASP A 1 223 ? -4.386 -2.654 25.597 1.00 70.88 223 ASP A O 1
ATOM 1829 N N . LEU A 1 224 ? -3.265 -0.759 25.176 1.00 65.12 224 LEU A N 1
ATOM 1830 C CA . LEU A 1 224 ? -1.944 -1.230 25.619 1.00 65.12 224 LEU A CA 1
ATOM 1831 C C . LEU A 1 224 ? -1.667 -0.998 27.115 1.00 65.12 224 LEU A C 1
ATOM 1833 O O . LEU A 1 224 ? -0.612 -1.423 27.593 1.00 65.12 224 LEU A O 1
ATOM 1837 N N . THR A 1 225 ? -2.546 -0.281 27.821 1.00 53.22 225 THR A N 1
ATOM 1838 C CA . THR A 1 225 ? -2.370 0.111 29.233 1.00 53.22 225 THR A CA 1
ATOM 1839 C C . THR A 1 225 ? -3.306 -0.679 30.134 1.00 53.22 225 THR A C 1
ATOM 1841 O O . THR A 1 225 ? -2.826 -1.154 31.188 1.00 53.22 225 THR A O 1
#